Protein AF-J9D8M7-F1 (afdb_monomer)

Structure (mmCIF, N/CA/C/O backbone):
data_AF-J9D8M7-F1
#
_entry.id   AF-J9D8M7-F1
#
loop_
_atom_site.group_PDB
_atom_site.id
_atom_site.type_symbol
_atom_site.label_atom_id
_atom_site.label_alt_id
_atom_site.label_comp_id
_atom_site.label_asym_id
_atom_site.label_entity_id
_atom_site.label_seq_id
_atom_site.pdbx_PDB_ins_code
_atom_site.Cartn_x
_atom_site.Cartn_y
_atom_site.Cartn_z
_atom_site.occupancy
_atom_site.B_iso_or_equiv
_atom_site.auth_seq_id
_atom_site.auth_comp_id
_atom_site.auth_asym_id
_atom_site.auth_atom_id
_atom_site.pdbx_PDB_model_num
ATOM 1 N N . MET A 1 1 ? -19.157 18.400 -73.766 1.00 39.00 1 MET A N 1
ATOM 2 C CA . MET A 1 1 ? -18.709 19.375 -72.741 1.00 39.00 1 MET A CA 1
ATOM 3 C C . MET A 1 1 ? -19.499 19.227 -71.424 1.00 39.00 1 MET A C 1
ATOM 5 O O . MET A 1 1 ? -20.084 20.184 -70.943 1.00 39.00 1 MET A O 1
ATOM 9 N N . LYS A 1 2 ? -19.544 18.026 -70.825 1.00 42.16 2 LYS A N 1
ATOM 10 C CA . LYS A 1 2 ? -20.176 17.757 -69.514 1.00 42.16 2 LYS A CA 1
ATOM 11 C C . LYS A 1 2 ? -19.497 16.535 -68.883 1.00 42.16 2 LYS A C 1
ATOM 13 O O . LYS A 1 2 ? -20.000 15.433 -69.016 1.00 42.16 2 LYS A O 1
ATOM 18 N N . LEU A 1 3 ? -18.316 16.705 -68.285 1.00 33.38 3 LEU A N 1
ATOM 19 C CA . LEU A 1 3 ? -17.696 15.650 -67.453 1.00 33.38 3 LEU A CA 1
ATOM 20 C C . LEU A 1 3 ? -16.624 16.154 -66.470 1.00 33.38 3 LEU A C 1
ATOM 22 O O . LEU A 1 3 ? -16.194 15.403 -65.601 1.00 33.38 3 LEU A O 1
ATOM 26 N N . THR A 1 4 ? -16.239 17.431 -66.516 1.00 38.50 4 THR A N 1
ATOM 27 C CA . THR A 1 4 ? -15.213 18.002 -65.622 1.00 38.50 4 THR A CA 1
ATOM 28 C C . THR A 1 4 ? -15.762 18.688 -64.364 1.00 38.50 4 THR A C 1
ATOM 30 O O . THR A 1 4 ? -15.009 18.923 -63.424 1.00 38.50 4 THR A O 1
ATOM 33 N N . THR A 1 5 ? -17.069 18.951 -64.263 1.00 41.66 5 THR A N 1
ATOM 34 C CA . THR A 1 5 ? -17.663 19.677 -63.120 1.00 41.66 5 THR A CA 1
ATOM 35 C C . THR A 1 5 ? -18.236 18.788 -62.007 1.00 41.66 5 THR A C 1
ATOM 37 O O . THR A 1 5 ? -18.297 19.237 -60.864 1.00 41.66 5 THR A O 1
ATOM 40 N N . LEU A 1 6 ? -18.570 17.513 -62.265 1.00 36.75 6 LEU A N 1
ATOM 41 C CA . LEU A 1 6 ? -19.128 16.621 -61.227 1.00 36.75 6 LEU A CA 1
ATOM 42 C C . LEU A 1 6 ? -18.079 16.028 -60.262 1.00 36.75 6 LEU A C 1
ATOM 44 O O . LEU A 1 6 ? -18.414 15.723 -59.119 1.00 36.75 6 LEU A O 1
ATOM 48 N N . LYS A 1 7 ? -16.803 15.911 -60.663 1.00 39.41 7 LYS A N 1
ATOM 49 C CA . LYS A 1 7 ? -15.732 15.409 -59.773 1.00 39.41 7 LYS A CA 1
ATOM 50 C C . LYS A 1 7 ? -15.334 16.419 -58.689 1.00 39.41 7 LYS A C 1
ATOM 52 O O . LYS A 1 7 ? -15.055 16.023 -57.561 1.00 39.41 7 LYS A O 1
ATOM 57 N N . ASN A 1 8 ? -15.381 17.718 -58.989 1.00 41.50 8 ASN A N 1
ATOM 58 C CA . ASN A 1 8 ? -14.957 18.764 -58.052 1.00 41.50 8 ASN A CA 1
ATOM 59 C C . ASN A 1 8 ? -15.953 19.004 -56.907 1.00 41.50 8 ASN A C 1
ATOM 61 O O . ASN A 1 8 ? -15.543 19.326 -55.790 1.00 41.50 8 ASN A O 1
ATOM 65 N N . HIS A 1 9 ? -17.256 18.824 -57.148 1.00 43.69 9 HIS A N 1
ATOM 66 C CA . HIS A 1 9 ? -18.267 19.078 -56.120 1.00 43.69 9 HIS A CA 1
ATOM 67 C C . HIS A 1 9 ? -18.328 17.964 -55.059 1.00 43.69 9 HIS A C 1
ATOM 69 O O . HIS A 1 9 ? -18.524 18.265 -53.878 1.00 43.69 9 HIS A O 1
ATOM 75 N N . ASN A 1 10 ? -18.088 16.707 -55.457 1.00 44.62 10 ASN A N 1
ATOM 76 C CA . ASN A 1 10 ? -17.973 15.571 -54.537 1.00 44.62 10 ASN A CA 1
ATOM 77 C C . ASN A 1 10 ? -16.640 15.582 -53.771 1.00 44.62 10 ASN A C 1
ATOM 79 O O . ASN A 1 10 ? -16.660 15.402 -52.559 1.00 44.62 10 ASN A O 1
ATOM 83 N N . MET A 1 11 ? -15.511 15.920 -54.409 1.00 38.34 11 MET A N 1
ATOM 84 C CA . MET A 1 11 ? -14.217 16.100 -53.722 1.00 38.34 11 MET A CA 1
ATOM 85 C C . MET A 1 11 ? -14.249 17.217 -52.669 1.00 38.34 11 MET A C 1
ATOM 87 O O . MET A 1 11 ? -13.810 17.009 -51.542 1.00 38.34 11 MET A O 1
ATOM 91 N N . ARG A 1 12 ? -14.828 18.388 -52.982 1.00 44.03 12 ARG A N 1
ATOM 92 C CA . ARG A 1 12 ? -14.970 19.489 -52.007 1.00 44.03 12 ARG A CA 1
ATOM 93 C C . ARG A 1 12 ? -15.928 19.154 -50.863 1.00 44.03 12 ARG A C 1
ATOM 95 O O . ARG A 1 12 ? -15.715 19.637 -49.754 1.00 44.03 12 ARG A O 1
ATOM 102 N N . ARG A 1 13 ? -16.970 18.348 -51.108 1.00 42.88 13 ARG A N 1
ATOM 103 C CA . ARG A 1 13 ? -17.840 17.827 -50.041 1.00 42.88 13 ARG A CA 1
ATOM 104 C C . ARG A 1 13 ? -17.077 16.853 -49.150 1.00 42.88 13 ARG A C 1
ATOM 106 O O . ARG A 1 13 ? -17.078 17.089 -47.953 1.00 42.88 13 ARG A O 1
ATOM 113 N N . ILE A 1 14 ? -16.364 15.879 -49.726 1.00 47.12 14 ILE A N 1
ATOM 114 C CA . ILE A 1 14 ? -15.561 14.876 -49.004 1.00 47.12 14 ILE A CA 1
ATOM 115 C C . ILE A 1 14 ? -14.468 15.542 -48.154 1.00 47.12 14 ILE A C 1
ATOM 117 O O . ILE A 1 14 ? -14.388 15.250 -46.964 1.00 47.12 14 ILE A O 1
ATOM 121 N N . LEU A 1 15 ? -13.718 16.503 -48.710 1.00 43.22 15 LEU A N 1
ATOM 122 C CA . LEU A 1 15 ? -12.717 17.303 -47.986 1.00 43.22 15 LEU A CA 1
ATOM 123 C C . LEU A 1 15 ? -13.343 18.164 -46.880 1.00 43.22 15 LEU A C 1
ATOM 125 O O . LEU A 1 15 ? -12.785 18.253 -45.796 1.00 43.22 15 LEU A O 1
ATOM 129 N N . LYS A 1 16 ? -14.524 18.766 -47.093 1.00 49.34 16 LYS A N 1
ATOM 130 C CA . LYS A 1 16 ? -15.229 19.507 -46.029 1.00 49.34 16 LYS A CA 1
ATOM 131 C C . LYS A 1 16 ? -15.759 18.590 -44.926 1.00 49.34 16 LYS A C 1
ATOM 133 O O . LYS A 1 16 ? -15.725 18.995 -43.770 1.00 49.34 16 LYS A O 1
ATOM 138 N N . THR A 1 17 ? -16.239 17.386 -45.243 1.00 50.28 17 THR A N 1
ATOM 139 C CA . THR A 1 17 ? -16.628 16.392 -44.227 1.00 50.28 17 THR A CA 1
ATOM 140 C C . THR A 1 17 ? -15.423 15.823 -43.495 1.00 50.28 17 THR A C 1
ATOM 142 O O . THR A 1 17 ? -15.513 15.685 -42.284 1.00 50.28 17 THR A O 1
ATOM 145 N N . SER A 1 18 ? -14.291 15.566 -44.162 1.00 50.16 18 SER A N 1
ATOM 146 C CA . SER A 1 18 ? -13.078 15.078 -43.490 1.00 50.16 18 SER A CA 1
ATOM 147 C C . SER A 1 18 ? -12.451 16.163 -42.618 1.00 50.16 18 SER A C 1
ATOM 149 O O . SER A 1 18 ? -12.060 15.878 -41.497 1.00 50.16 18 SER A O 1
ATOM 151 N N . HIS A 1 19 ? -12.440 17.421 -43.069 1.00 53.16 19 HIS A N 1
ATOM 152 C CA . HIS A 1 19 ? -11.942 18.550 -42.286 1.00 53.16 19 HIS A CA 1
ATOM 153 C C . HIS A 1 19 ? -12.877 18.894 -41.119 1.00 53.16 19 HIS A C 1
ATOM 155 O O . HIS A 1 19 ? -12.400 19.260 -40.051 1.00 53.16 19 HIS A O 1
ATOM 161 N N . LYS A 1 20 ? -14.201 18.733 -41.280 1.00 55.28 20 LYS A N 1
ATOM 162 C CA . LYS A 1 20 ? -15.157 18.824 -40.165 1.00 55.28 20 LYS A CA 1
ATOM 163 C C . LYS A 1 20 ? -15.009 17.661 -39.190 1.00 55.28 20 LYS A C 1
ATOM 165 O O . LYS A 1 20 ? -15.021 17.928 -38.002 1.00 55.28 20 LYS A O 1
ATOM 170 N N . LEU A 1 21 ? -14.829 16.419 -39.652 1.00 53.56 21 LEU A N 1
ATOM 171 C CA . LEU A 1 21 ? -14.540 15.276 -38.775 1.00 53.56 21 LEU A CA 1
ATOM 172 C C . LEU A 1 21 ? -13.211 15.457 -38.040 1.00 53.56 21 LEU A C 1
ATOM 174 O O . LEU A 1 21 ? -13.137 15.136 -36.866 1.00 53.56 21 LEU A O 1
ATOM 178 N N . PHE A 1 22 ? -12.188 15.991 -38.706 1.00 51.06 22 PHE A N 1
ATOM 179 C CA . PHE A 1 22 ? -10.883 16.254 -38.107 1.00 51.06 22 PHE A CA 1
ATOM 180 C C . PHE A 1 22 ? -10.957 17.383 -37.079 1.00 51.06 22 PHE A C 1
ATOM 182 O O . PHE A 1 22 ? -10.407 17.246 -35.999 1.00 51.06 22 PHE A O 1
ATOM 189 N N . ILE A 1 23 ? -11.695 18.462 -37.365 1.00 56.69 23 ILE A N 1
ATOM 190 C CA . ILE A 1 23 ? -11.962 19.530 -36.393 1.00 56.69 23 ILE A CA 1
ATOM 191 C C . ILE A 1 23 ? -12.819 19.006 -35.237 1.00 56.69 23 ILE A C 1
ATOM 193 O O . ILE A 1 23 ? -12.502 19.298 -34.098 1.00 56.69 23 ILE A O 1
ATOM 197 N N . LEU A 1 24 ? -13.861 18.206 -35.487 1.00 48.25 24 LEU A N 1
ATOM 198 C CA . LEU A 1 24 ? -14.668 17.593 -34.427 1.00 48.25 24 LEU A CA 1
ATOM 199 C C . LEU A 1 24 ? -13.846 16.624 -33.579 1.00 48.25 24 LEU A C 1
ATOM 201 O O . LEU A 1 24 ? -13.982 16.666 -32.370 1.00 48.25 24 LEU A O 1
ATOM 205 N N . TYR A 1 25 ? -12.979 15.805 -34.180 1.00 47.47 25 TYR A N 1
ATOM 206 C CA . TYR A 1 25 ? -12.050 14.921 -33.472 1.00 47.47 25 TYR A CA 1
ATOM 207 C C . TYR A 1 25 ? -11.025 15.722 -32.668 1.00 47.47 25 TYR A C 1
ATOM 209 O O . TYR A 1 25 ? -10.770 15.398 -31.517 1.00 47.47 25 TYR A O 1
ATOM 217 N N . PHE A 1 26 ? -10.477 16.795 -33.241 1.00 42.38 26 PHE A N 1
ATOM 218 C CA . PHE A 1 26 ? -9.524 17.672 -32.570 1.00 42.38 26 PHE A CA 1
ATOM 219 C C . PHE A 1 26 ? -10.177 18.429 -31.406 1.00 42.38 26 PHE A C 1
ATOM 221 O O . PHE A 1 26 ? -9.623 18.450 -30.314 1.00 42.38 26 PHE A O 1
ATOM 228 N N . LEU A 1 27 ? -11.384 18.968 -31.592 1.00 39.75 27 LEU A N 1
ATOM 229 C CA . LEU A 1 27 ? -12.174 19.609 -30.539 1.00 39.75 27 LEU A CA 1
ATOM 230 C C . LEU A 1 27 ? -12.586 18.602 -29.455 1.00 39.75 27 LEU A C 1
ATOM 232 O O . LEU A 1 27 ? -12.344 18.872 -28.288 1.00 39.75 27 LEU A O 1
ATOM 236 N N . PHE A 1 28 ? -13.065 17.404 -29.819 1.00 41.06 28 PHE A N 1
ATOM 237 C CA . PHE A 1 28 ? -13.326 16.324 -28.855 1.00 41.06 28 PHE A CA 1
ATOM 238 C C . PHE A 1 28 ? -12.061 15.911 -28.098 1.00 41.06 28 PHE A C 1
ATOM 240 O O . PHE A 1 28 ? -12.119 15.670 -26.897 1.00 41.06 28 PHE A O 1
ATOM 247 N N . SER A 1 29 ? -10.915 15.828 -28.779 1.00 42.44 29 SER A N 1
ATOM 248 C CA . SER A 1 29 ? -9.641 15.484 -28.146 1.00 42.44 29 SER A CA 1
ATOM 249 C C . SER A 1 29 ? -9.171 16.587 -27.200 1.00 42.44 29 SER A C 1
ATOM 251 O O . SER A 1 29 ? -8.674 16.282 -26.124 1.00 42.44 29 SER A O 1
ATOM 253 N N . MET A 1 30 ? -9.395 17.859 -27.544 1.00 35.97 30 MET A N 1
ATOM 254 C CA . MET A 1 30 ? -9.074 18.994 -26.684 1.00 35.97 30 MET A CA 1
ATOM 255 C C . MET A 1 30 ? -10.001 19.056 -25.473 1.00 35.97 30 MET A C 1
ATOM 257 O O . MET A 1 30 ? -9.494 19.189 -24.365 1.00 35.97 30 MET A O 1
ATOM 261 N N . ASP A 1 31 ? -11.312 18.882 -25.638 1.00 35.19 31 ASP A N 1
ATOM 262 C CA . ASP A 1 31 ? -12.266 18.829 -24.523 1.00 35.19 31 ASP A CA 1
ATOM 263 C C . ASP A 1 31 ? -11.965 17.651 -23.580 1.00 35.19 31 ASP A C 1
ATOM 265 O O . ASP A 1 31 ? -12.016 17.794 -22.358 1.00 35.19 31 ASP A O 1
ATOM 269 N N . PHE A 1 32 ? -11.561 16.504 -24.135 1.00 38.28 32 PHE A N 1
ATOM 270 C CA . PHE A 1 32 ? -11.138 15.334 -23.366 1.00 38.28 32 PHE A CA 1
ATOM 271 C C . PHE A 1 32 ? -9.828 15.580 -22.600 1.00 38.28 32 PHE A C 1
ATOM 273 O O . PHE A 1 32 ? -9.746 15.265 -21.415 1.00 38.28 32 PHE A O 1
ATOM 280 N N . ILE A 1 33 ? -8.822 16.195 -23.234 1.00 47.62 33 ILE A N 1
ATOM 281 C CA . ILE A 1 33 ? -7.554 16.570 -22.585 1.00 47.62 33 ILE A CA 1
ATOM 282 C C . ILE A 1 33 ? -7.793 17.604 -21.475 1.00 47.62 33 ILE A C 1
ATOM 284 O O . ILE A 1 33 ? -7.221 17.482 -20.394 1.00 47.62 33 ILE A O 1
ATOM 288 N N . HIS A 1 34 ? -8.660 18.595 -21.703 1.00 39.34 34 HIS A N 1
ATOM 289 C CA . HIS A 1 34 ? -8.998 19.600 -20.693 1.00 39.34 34 HIS A CA 1
ATOM 290 C C . HIS A 1 34 ? -9.738 18.977 -19.503 1.00 39.34 34 HIS A C 1
ATOM 292 O O . HIS A 1 34 ? -9.430 19.316 -18.360 1.00 39.34 34 HIS A O 1
ATOM 298 N N . ALA A 1 35 ? -10.659 18.038 -19.741 1.00 37.75 35 ALA A N 1
ATOM 299 C CA . ALA A 1 35 ? -11.345 17.309 -18.678 1.00 37.75 35 ALA A CA 1
ATOM 300 C C . ALA A 1 35 ? -10.384 16.422 -17.860 1.00 37.75 35 ALA A C 1
ATOM 302 O O . ALA A 1 35 ? -10.393 16.499 -16.629 1.00 37.75 35 ALA A O 1
ATOM 303 N N . ASP A 1 36 ? -9.504 15.653 -18.516 1.00 52.75 36 ASP A N 1
ATOM 304 C CA . ASP A 1 36 ? -8.487 14.824 -17.842 1.00 52.75 36 ASP A CA 1
ATOM 305 C C . ASP A 1 36 ? -7.496 15.691 -17.030 1.00 52.75 36 ASP A C 1
ATOM 307 O O . ASP A 1 36 ? -7.127 15.340 -15.901 1.00 52.75 36 ASP A O 1
ATOM 311 N N . MET A 1 37 ? -7.107 16.863 -17.550 1.00 54.84 37 MET A N 1
ATOM 312 C CA . MET A 1 37 ? -6.221 17.809 -16.858 1.00 54.84 37 MET A CA 1
ATOM 313 C C . MET A 1 37 ? -6.904 18.473 -15.651 1.00 54.84 37 MET A C 1
ATOM 315 O O . MET A 1 37 ? -6.301 18.577 -14.581 1.00 54.84 37 MET A O 1
ATOM 319 N N . MET A 1 38 ? -8.175 18.873 -15.773 1.00 48.75 38 MET A N 1
ATOM 320 C CA . MET A 1 38 ? -8.940 19.424 -14.648 1.00 48.75 38 MET A CA 1
ATOM 321 C C . MET A 1 38 ? -9.155 18.392 -13.536 1.00 48.75 38 MET A C 1
ATOM 323 O O . MET A 1 38 ? -9.003 18.727 -12.361 1.00 48.75 38 MET A O 1
ATOM 327 N N . CYS A 1 39 ? -9.441 17.133 -13.879 1.00 67.88 39 CYS A N 1
ATOM 328 C CA . CYS A 1 39 ? -9.540 16.057 -12.893 1.00 67.88 39 CYS A CA 1
ATOM 329 C C . CYS A 1 39 ? -8.205 15.809 -12.176 1.00 67.88 39 CYS A C 1
ATOM 331 O O . CYS A 1 39 ? -8.194 15.630 -10.959 1.00 67.88 39 CYS A O 1
ATOM 333 N N . THR A 1 40 ? -7.085 15.859 -12.897 1.00 76.12 40 THR A N 1
ATOM 334 C CA . THR A 1 40 ? -5.745 15.673 -12.319 1.00 76.12 40 THR A CA 1
ATOM 335 C C . THR A 1 40 ? -5.411 16.753 -11.285 1.00 76.12 40 THR A C 1
ATOM 337 O O . THR A 1 40 ? -5.099 16.424 -10.142 1.00 76.12 40 THR A O 1
ATOM 340 N N . ASN A 1 41 ? -5.596 18.033 -11.621 1.00 78.31 41 ASN A N 1
ATOM 341 C CA . ASN A 1 41 ? -5.307 19.150 -10.709 1.00 78.31 41 ASN A CA 1
ATOM 342 C C . ASN A 1 41 ? -6.107 19.078 -9.398 1.00 78.31 41 ASN A C 1
ATOM 344 O O . ASN A 1 41 ? -5.608 19.416 -8.323 1.00 78.31 41 ASN A O 1
ATOM 348 N N . VAL A 1 42 ? -7.362 18.628 -9.477 1.00 83.75 42 VAL A N 1
ATOM 349 C CA . VAL A 1 42 ? -8.233 18.462 -8.308 1.00 83.75 42 VAL A CA 1
ATOM 350 C C . VAL A 1 42 ? -7.710 17.357 -7.383 1.00 83.75 42 VAL A C 1
ATOM 352 O O . VAL A 1 42 ? -7.645 17.553 -6.168 1.00 83.75 42 VAL A O 1
ATOM 355 N N . ILE A 1 43 ? -7.283 16.224 -7.944 1.00 87.00 43 ILE A N 1
ATOM 356 C CA . ILE A 1 43 ? -6.727 15.097 -7.179 1.00 87.00 43 ILE A CA 1
ATOM 357 C C . ILE A 1 43 ? -5.390 15.481 -6.541 1.00 87.00 43 ILE A C 1
ATOM 359 O O . ILE A 1 43 ? -5.145 15.164 -5.380 1.00 87.00 43 ILE A O 1
ATOM 363 N N . GLU A 1 44 ? -4.545 16.223 -7.252 1.00 89.56 44 GLU A N 1
ATOM 364 C CA . GLU A 1 44 ? -3.286 16.730 -6.705 1.00 89.56 44 GLU A CA 1
ATOM 365 C C . GLU A 1 44 ? -3.508 17.751 -5.581 1.00 89.56 44 GLU A C 1
ATOM 367 O O . GLU A 1 44 ? -2.782 17.747 -4.587 1.00 89.56 44 GLU A O 1
ATOM 372 N N . SER A 1 45 ? -4.535 18.601 -5.686 1.00 90.81 45 SER A N 1
ATOM 373 C CA . SER A 1 45 ? -4.925 19.516 -4.606 1.00 90.81 45 SER A CA 1
ATOM 374 C C . SER A 1 45 ? -5.398 18.766 -3.358 1.00 90.81 45 SER A C 1
ATOM 376 O O . SER A 1 45 ? -5.027 19.144 -2.246 1.00 90.81 45 SER A O 1
ATOM 378 N N . LEU A 1 46 ? -6.163 17.681 -3.526 1.00 90.69 46 LEU A N 1
ATOM 379 C CA . LEU A 1 46 ? -6.493 16.768 -2.430 1.00 90.69 46 LEU A CA 1
ATOM 380 C C . LEU A 1 46 ? -5.220 16.157 -1.832 1.00 90.69 46 LEU A C 1
ATOM 382 O O . LEU A 1 46 ? -5.043 16.186 -0.616 1.00 90.69 46 LEU A O 1
ATOM 386 N N . ASN A 1 47 ? -4.319 15.649 -2.674 1.00 95.56 47 ASN A N 1
ATOM 387 C CA . ASN A 1 47 ? -3.079 15.018 -2.232 1.00 95.56 47 ASN A CA 1
ATOM 388 C C . ASN A 1 47 ? -2.218 15.965 -1.386 1.00 95.56 47 ASN A C 1
ATOM 390 O O . ASN A 1 47 ? -1.712 15.568 -0.344 1.00 95.56 47 ASN A O 1
ATOM 394 N N . LYS A 1 48 ? -2.127 17.246 -1.770 1.00 95.75 48 LYS A N 1
ATOM 395 C CA . LYS A 1 48 ? -1.423 18.287 -0.997 1.00 95.75 48 LYS A CA 1
ATOM 396 C C . LYS A 1 48 ? -1.988 18.490 0.414 1.00 95.75 48 LYS A C 1
ATOM 398 O O . LYS A 1 48 ? -1.254 18.926 1.293 1.00 95.75 48 LYS A O 1
ATOM 403 N N . LYS A 1 49 ? -3.272 18.190 0.642 1.00 96.38 49 LYS A N 1
ATOM 404 C CA . LYS A 1 49 ? -3.897 18.246 1.975 1.00 96.38 49 LYS A CA 1
ATOM 405 C C . LYS A 1 49 ? -3.684 16.957 2.767 1.00 96.38 49 LYS A C 1
ATOM 407 O O . LYS A 1 49 ? -3.511 17.021 3.978 1.00 96.38 49 LYS A O 1
ATOM 412 N N . LEU A 1 50 ? -3.733 15.806 2.093 1.00 97.19 50 LEU A N 1
ATOM 413 C CA . LEU A 1 50 ? -3.610 14.492 2.727 1.00 97.19 50 LEU A CA 1
ATOM 414 C C . LEU A 1 50 ? -2.165 14.155 3.102 1.00 97.19 50 LEU A C 1
ATOM 416 O O . LEU A 1 50 ? -1.937 13.685 4.214 1.00 97.19 50 LEU A O 1
ATOM 420 N N . LEU A 1 51 ? -1.206 14.403 2.202 1.00 98.12 51 LEU A N 1
ATOM 421 C CA . LEU A 1 51 ? 0.176 13.943 2.343 1.00 98.12 51 LEU A CA 1
ATOM 422 C C . LEU A 1 51 ? 0.825 14.351 3.673 1.00 98.12 51 LEU A C 1
ATOM 424 O O . LEU A 1 51 ? 1.297 13.448 4.353 1.00 98.12 51 LEU A O 1
ATOM 428 N N . PRO A 1 52 ? 0.787 15.625 4.113 1.00 98.38 52 PRO A N 1
ATOM 429 C CA . PRO A 1 52 ? 1.461 16.006 5.354 1.00 98.38 52 PRO A CA 1
ATOM 430 C C . PRO A 1 52 ? 0.886 15.286 6.580 1.00 98.38 52 PRO A C 1
ATOM 432 O O . PRO A 1 52 ? 1.612 14.938 7.498 1.00 98.38 52 PRO A O 1
ATOM 435 N N . ILE A 1 53 ? -0.427 15.022 6.583 1.00 98.50 53 ILE A N 1
ATOM 436 C CA . ILE A 1 53 ? -1.094 14.314 7.684 1.00 98.50 53 ILE A CA 1
ATOM 437 C C . ILE A 1 53 ? -0.718 12.831 7.663 1.00 98.50 53 ILE A C 1
ATOM 439 O O . ILE A 1 53 ? -0.507 12.234 8.712 1.00 98.50 53 ILE A O 1
ATOM 443 N N . LEU A 1 54 ? -0.647 12.227 6.474 1.00 98.19 54 LEU A N 1
ATOM 444 C CA . LEU A 1 54 ? -0.208 10.841 6.320 1.00 98.19 54 LEU A CA 1
ATOM 445 C C . LEU A 1 54 ? 1.251 10.683 6.769 1.00 98.19 54 LEU A C 1
ATOM 447 O O . LEU A 1 54 ? 1.538 9.773 7.540 1.00 98.19 54 LEU A O 1
ATOM 451 N N . GLU A 1 55 ? 2.139 11.593 6.369 1.00 96.62 55 GLU A N 1
ATOM 452 C CA . GLU A 1 55 ? 3.536 11.622 6.812 1.00 96.62 55 GLU A CA 1
ATOM 453 C C . GLU A 1 55 ? 3.630 11.752 8.340 1.00 96.62 55 GLU A C 1
ATOM 455 O O . GLU A 1 55 ? 4.292 10.921 8.963 1.00 96.62 55 GLU A O 1
ATOM 460 N N . ASP A 1 56 ? 2.889 12.692 8.943 1.00 96.62 56 ASP A N 1
ATOM 461 C CA . ASP A 1 56 ? 2.803 12.875 10.400 1.00 96.62 56 ASP A CA 1
ATOM 462 C C . ASP A 1 56 ? 2.374 11.587 11.129 1.00 96.62 56 ASP A C 1
ATOM 464 O O . ASP A 1 56 ? 2.947 11.250 12.166 1.00 96.62 56 ASP A O 1
ATOM 468 N N . ILE A 1 57 ? 1.388 10.849 10.594 1.00 95.62 57 ILE A N 1
ATOM 469 C CA . ILE A 1 57 ? 0.939 9.568 11.166 1.00 95.62 57 ILE A CA 1
ATOM 470 C C . ILE A 1 57 ? 2.039 8.515 11.036 1.00 95.62 57 ILE A C 1
ATOM 472 O O . ILE A 1 57 ? 2.405 7.893 12.023 1.00 95.62 57 ILE A O 1
ATOM 476 N N . THR A 1 58 ? 2.584 8.311 9.834 1.00 93.25 58 THR A N 1
ATOM 477 C CA . THR A 1 58 ? 3.548 7.223 9.575 1.00 93.25 58 THR A CA 1
ATOM 478 C C . THR A 1 58 ? 4.888 7.384 10.297 1.00 93.25 58 THR A C 1
ATOM 480 O O . THR A 1 58 ? 5.642 6.420 10.411 1.00 93.25 58 THR A O 1
ATOM 483 N N . GLN A 1 59 ? 5.182 8.587 10.793 1.00 90.06 59 GLN A N 1
ATOM 484 C CA . GLN A 1 59 ? 6.361 8.882 11.604 1.00 90.06 59 GLN A CA 1
ATOM 485 C C . GLN A 1 59 ? 6.126 8.701 13.110 1.00 90.06 59 GLN A C 1
ATOM 487 O O . GLN A 1 59 ? 7.083 8.791 13.882 1.00 90.06 59 GLN A O 1
ATOM 492 N N . THR A 1 60 ? 4.891 8.463 13.567 1.00 90.12 60 THR A N 1
ATOM 493 C CA . THR A 1 60 ? 4.654 8.186 14.988 1.00 90.12 60 THR A CA 1
ATOM 494 C C . THR A 1 60 ? 5.139 6.790 15.363 1.00 90.12 60 THR A C 1
ATOM 496 O O . THR A 1 60 ? 5.228 5.894 14.524 1.00 90.12 60 THR A O 1
ATOM 499 N N . LYS A 1 61 ? 5.429 6.580 16.650 1.00 85.06 61 LYS A N 1
ATOM 500 C CA . LYS A 1 61 ? 5.840 5.268 17.175 1.00 85.06 61 LYS A CA 1
ATOM 501 C C . LYS A 1 61 ? 4.809 4.161 16.911 1.00 85.06 61 LYS A C 1
ATOM 503 O O . LYS A 1 61 ? 5.181 3.005 16.750 1.00 85.06 61 LYS A O 1
ATOM 508 N N . ASP A 1 62 ? 3.532 4.531 16.819 1.00 85.69 62 ASP A N 1
ATOM 509 C CA . ASP A 1 62 ? 2.430 3.591 16.631 1.00 85.69 62 ASP A CA 1
ATOM 510 C C . ASP A 1 62 ? 2.357 3.064 15.186 1.00 85.69 62 ASP A C 1
ATOM 512 O O . ASP A 1 62 ? 1.809 1.990 14.960 1.00 85.69 62 ASP A O 1
ATOM 516 N N . PHE A 1 63 ? 2.909 3.799 14.210 1.00 89.12 63 PHE A N 1
ATOM 517 C CA . PHE A 1 63 ? 2.924 3.435 12.782 1.00 89.12 63 PHE A CA 1
ATOM 518 C C . PHE A 1 63 ? 4.332 3.208 12.215 1.00 89.12 63 PHE A C 1
ATOM 520 O O . PHE A 1 63 ? 4.471 2.736 11.083 1.00 89.12 63 PHE A O 1
ATOM 527 N N . SER A 1 64 ? 5.381 3.499 12.988 1.00 84.44 64 SER A N 1
ATOM 528 C CA . SER A 1 64 ? 6.774 3.262 12.596 1.00 84.44 64 SER A CA 1
ATOM 529 C C . SER A 1 64 ? 7.151 1.780 12.609 1.00 84.44 64 SER A C 1
ATOM 531 O O . SER A 1 64 ? 8.171 1.403 12.031 1.00 84.44 64 SER A O 1
ATOM 533 N N . ALA A 1 65 ? 6.324 0.924 13.213 1.00 85.00 65 ALA A N 1
ATOM 534 C CA . ALA A 1 65 ? 6.471 -0.521 13.193 1.00 85.00 65 ALA A CA 1
ATOM 535 C C . ALA A 1 65 ? 5.168 -1.221 12.813 1.00 85.00 65 ALA A C 1
ATOM 537 O O . ALA A 1 65 ? 4.069 -0.715 13.040 1.00 85.00 65 ALA A O 1
ATOM 538 N N . ILE A 1 66 ? 5.294 -2.419 12.246 1.00 86.81 66 ILE A N 1
ATOM 539 C CA . ILE A 1 66 ? 4.134 -3.205 11.847 1.00 86.81 66 ILE A CA 1
ATOM 540 C C . ILE A 1 66 ? 4.309 -4.684 12.149 1.00 86.81 66 ILE A C 1
ATOM 542 O O . ILE A 1 66 ? 5.341 -5.284 11.846 1.00 86.81 66 ILE A O 1
ATOM 546 N N . LYS A 1 67 ? 3.268 -5.281 12.726 1.00 86.81 67 LYS A N 1
ATOM 547 C CA . LYS A 1 67 ? 3.179 -6.724 12.915 1.00 86.81 67 LYS A CA 1
ATOM 548 C C . LYS A 1 67 ? 2.728 -7.377 11.613 1.00 86.81 67 LYS A C 1
ATOM 550 O O . LYS A 1 67 ? 1.691 -7.001 11.068 1.00 86.81 67 LYS A O 1
ATOM 555 N N . ILE A 1 68 ? 3.502 -8.324 11.088 1.00 88.88 68 ILE A N 1
ATOM 556 C CA . ILE A 1 68 ? 3.207 -8.982 9.812 1.00 88.88 68 ILE A CA 1
ATOM 557 C C . ILE A 1 68 ? 3.951 -10.316 9.663 1.00 88.88 68 ILE A C 1
ATOM 559 O O . ILE A 1 68 ? 5.111 -10.456 10.047 1.00 88.88 68 ILE A O 1
ATOM 563 N N . ASN A 1 69 ? 3.301 -11.312 9.062 1.00 89.62 69 ASN A N 1
ATOM 564 C CA . ASN A 1 69 ? 3.945 -12.582 8.727 1.00 89.62 69 ASN A CA 1
ATOM 565 C C . ASN A 1 69 ? 4.762 -12.465 7.429 1.00 89.62 69 ASN A C 1
ATOM 567 O O . ASN A 1 69 ? 4.197 -12.331 6.339 1.00 89.62 69 ASN A O 1
ATOM 571 N N . ILE A 1 70 ? 6.088 -12.565 7.547 1.00 88.75 70 ILE A N 1
ATOM 572 C CA . ILE A 1 70 ? 7.032 -12.613 6.413 1.00 88.75 70 ILE A CA 1
ATOM 573 C C . ILE A 1 70 ? 7.585 -14.036 6.186 1.00 88.75 70 ILE A C 1
ATOM 575 O O . ILE A 1 70 ? 8.126 -14.337 5.119 1.00 88.75 70 ILE A O 1
ATOM 579 N N . SER A 1 71 ? 7.391 -14.934 7.153 1.00 87.12 71 SER A N 1
ATOM 580 C CA . SER A 1 71 ? 7.991 -16.274 7.213 1.00 87.12 71 SER A CA 1
ATOM 581 C C . SER A 1 71 ? 7.231 -17.345 6.425 1.00 87.12 71 SER A C 1
ATOM 583 O O . SER A 1 71 ? 7.744 -18.452 6.244 1.00 87.12 71 SER A O 1
ATOM 585 N N . ASN A 1 72 ? 6.016 -17.048 5.956 1.00 88.38 72 ASN A N 1
ATOM 586 C CA . ASN A 1 72 ? 5.253 -17.967 5.117 1.00 88.38 72 ASN A CA 1
ATOM 587 C C . ASN A 1 72 ? 6.058 -18.410 3.889 1.00 88.38 72 ASN A C 1
ATOM 589 O O . ASN A 1 72 ? 6.666 -17.595 3.186 1.00 88.38 72 ASN A O 1
ATOM 593 N N . LYS A 1 73 ? 6.020 -19.718 3.624 1.00 88.62 73 LYS A N 1
ATOM 594 C CA . LYS A 1 73 ? 6.693 -20.335 2.482 1.00 88.62 73 LYS A CA 1
ATOM 595 C C . LYS A 1 73 ? 5.852 -20.176 1.224 1.00 88.62 73 LYS A C 1
ATOM 597 O O . LYS A 1 73 ? 4.643 -20.394 1.249 1.00 88.62 73 LYS A O 1
ATOM 602 N N . CYS A 1 74 ? 6.525 -19.898 0.116 1.00 90.38 74 CYS A N 1
ATOM 603 C CA . CYS A 1 74 ? 5.921 -19.925 -1.204 1.00 90.38 74 CYS A CA 1
ATOM 604 C C . CYS A 1 74 ? 5.301 -21.297 -1.512 1.00 90.38 74 CYS A C 1
ATOM 606 O O . CYS A 1 74 ? 5.961 -22.334 -1.385 1.00 90.38 74 CYS A O 1
ATOM 608 N N . GLN A 1 75 ? 4.041 -21.297 -1.950 1.00 89.00 75 GLN A N 1
ATOM 609 C CA . GLN A 1 75 ? 3.335 -22.514 -2.364 1.00 89.00 75 GLN A CA 1
ATOM 610 C C . GLN A 1 75 ? 3.660 -22.913 -3.811 1.00 89.00 75 GLN A C 1
ATOM 612 O O . GLN A 1 75 ? 3.613 -24.094 -4.146 1.00 89.00 75 GLN A O 1
ATOM 617 N N . ASN A 1 76 ? 4.035 -21.948 -4.655 1.00 86.31 76 ASN A N 1
ATOM 618 C CA . ASN A 1 76 ? 4.362 -22.161 -6.061 1.00 86.31 76 ASN A CA 1
ATOM 619 C C . ASN A 1 76 ? 5.862 -21.940 -6.316 1.00 86.31 76 ASN A C 1
ATOM 621 O O . ASN A 1 76 ? 6.306 -20.846 -6.656 1.00 86.31 76 ASN A O 1
ATOM 625 N N . LYS A 1 77 ? 6.664 -22.993 -6.143 1.00 83.00 77 LYS A N 1
ATOM 626 C CA . LYS A 1 77 ? 8.127 -22.898 -6.275 1.00 83.00 77 LYS A CA 1
ATOM 627 C C . LYS A 1 77 ? 8.596 -22.538 -7.688 1.00 83.00 77 LYS A C 1
ATOM 629 O O . LYS A 1 77 ? 9.703 -22.031 -7.818 1.00 83.00 77 LYS A O 1
ATOM 634 N N . ASP A 1 78 ? 7.771 -22.746 -8.712 1.00 82.62 78 ASP A N 1
ATOM 635 C CA . ASP A 1 78 ? 8.154 -22.517 -10.110 1.00 82.62 78 ASP A CA 1
ATOM 636 C C . ASP A 1 78 ? 8.259 -21.022 -10.447 1.00 82.62 78 ASP A C 1
ATOM 638 O O . ASP A 1 78 ? 9.062 -20.618 -11.288 1.00 82.62 78 ASP A O 1
ATOM 642 N N . ILE A 1 79 ? 7.490 -20.177 -9.752 1.00 81.94 79 ILE A N 1
ATOM 643 C CA . ILE A 1 79 ? 7.560 -18.712 -9.890 1.00 81.94 79 ILE A CA 1
ATOM 644 C C . ILE A 1 79 ? 8.569 -18.073 -8.928 1.00 81.94 79 ILE A C 1
ATOM 646 O O . ILE A 1 79 ? 8.914 -16.900 -9.076 1.00 81.94 79 ILE A O 1
ATOM 650 N N . MET A 1 80 ? 9.049 -18.837 -7.945 1.00 81.06 80 MET A N 1
ATOM 651 C CA . MET A 1 80 ? 9.975 -18.373 -6.920 1.00 81.06 80 MET A CA 1
ATOM 652 C C . MET A 1 80 ? 11.401 -18.369 -7.472 1.00 81.06 80 MET A C 1
ATOM 654 O O . MET A 1 80 ? 12.031 -19.413 -7.640 1.00 81.06 80 MET A O 1
ATOM 658 N N . GLN A 1 81 ? 11.939 -17.181 -7.740 1.00 79.88 81 GLN A N 1
ATOM 659 C CA . GLN A 1 81 ? 13.337 -17.025 -8.138 1.00 79.88 81 GLN A CA 1
ATOM 660 C C . GLN A 1 81 ? 14.156 -16.414 -7.010 1.00 79.88 81 GLN A C 1
ATOM 662 O O . GLN A 1 81 ? 13.818 -15.344 -6.504 1.00 79.88 81 GLN A O 1
ATOM 667 N N . GLN A 1 82 ? 15.273 -17.067 -6.680 1.00 75.00 82 GLN A N 1
ATOM 668 C CA . GLN A 1 82 ? 16.192 -16.624 -5.632 1.00 75.00 82 GLN A CA 1
ATOM 669 C C . GLN A 1 82 ? 16.634 -15.177 -5.847 1.00 75.00 82 GLN A C 1
ATOM 671 O O . GLN A 1 82 ? 17.159 -14.832 -6.913 1.00 75.00 82 GLN A O 1
ATOM 676 N N . CYS A 1 83 ? 16.502 -14.350 -4.807 1.00 75.88 83 CYS A N 1
ATOM 677 C CA . CYS A 1 83 ? 17.169 -13.061 -4.816 1.00 75.88 83 CYS A CA 1
ATOM 678 C C . CYS A 1 83 ? 18.660 -13.243 -4.499 1.00 75.88 83 CYS A C 1
ATOM 680 O O . CYS A 1 83 ? 19.033 -13.705 -3.425 1.00 75.88 83 CYS A O 1
ATOM 682 N N . LYS A 1 84 ? 19.520 -12.876 -5.454 1.00 75.38 84 LYS A N 1
ATOM 683 C CA . LYS A 1 84 ? 20.985 -12.964 -5.324 1.00 75.38 84 LYS A CA 1
ATOM 684 C C . LYS A 1 84 ? 21.639 -11.647 -4.891 1.00 75.38 84 LYS A C 1
ATOM 686 O O . LYS A 1 84 ? 22.863 -11.584 -4.827 1.00 75.38 84 LYS A O 1
ATOM 691 N N . THR A 1 85 ? 20.861 -10.592 -4.641 1.00 70.81 85 THR A N 1
ATOM 692 C CA . THR A 1 85 ? 21.391 -9.272 -4.274 1.00 70.81 85 THR A CA 1
ATOM 693 C C . THR A 1 85 ? 21.387 -9.085 -2.751 1.00 70.81 85 THR A C 1
ATOM 695 O O . THR A 1 85 ? 20.426 -9.482 -2.089 1.00 70.81 85 THR A O 1
ATOM 698 N N . PRO A 1 86 ? 22.441 -8.491 -2.159 1.00 69.50 86 PRO A N 1
ATOM 699 C CA . PRO A 1 86 ? 22.466 -8.165 -0.730 1.00 69.50 86 PRO A CA 1
ATOM 700 C C . PRO A 1 86 ? 21.338 -7.211 -0.313 1.00 69.50 86 PRO A C 1
ATOM 702 O O . PRO A 1 86 ? 20.798 -7.355 0.781 1.00 69.50 86 PRO A O 1
ATOM 705 N N . ASP A 1 87 ? 20.936 -6.316 -1.221 1.00 69.94 87 ASP A N 1
ATOM 706 C CA . ASP A 1 87 ? 19.883 -5.304 -1.032 1.00 69.94 87 ASP A CA 1
ATOM 707 C C . ASP A 1 87 ? 18.474 -5.907 -0.853 1.00 69.94 87 ASP A C 1
ATOM 709 O O . ASP A 1 87 ? 17.512 -5.205 -0.565 1.00 69.94 87 ASP A O 1
ATOM 713 N N . CYS A 1 88 ? 18.328 -7.224 -1.022 1.00 70.81 88 CYS A N 1
ATOM 714 C CA . CYS A 1 88 ? 17.081 -7.946 -0.780 1.00 70.81 88 CYS A CA 1
ATOM 715 C C . CYS A 1 88 ? 16.874 -8.373 0.677 1.00 70.81 88 CYS A C 1
ATOM 717 O O . CYS A 1 88 ? 15.807 -8.908 0.992 1.00 70.81 88 CYS A O 1
ATOM 719 N N . LYS A 1 89 ? 17.873 -8.231 1.555 1.00 76.81 89 LYS A N 1
ATOM 720 C CA . LYS A 1 89 ? 17.736 -8.667 2.949 1.00 76.81 89 LYS A CA 1
ATOM 721 C C . LYS A 1 89 ? 16.816 -7.720 3.706 1.00 76.81 89 LYS A C 1
ATOM 723 O O . LYS A 1 89 ? 17.028 -6.513 3.705 1.00 76.81 89 LYS A O 1
ATOM 728 N N . LEU A 1 90 ? 15.817 -8.286 4.382 1.00 78.19 90 LEU A N 1
ATOM 729 C CA . LEU A 1 90 ? 15.032 -7.519 5.337 1.00 78.19 90 LEU A CA 1
ATOM 730 C C . LEU A 1 90 ? 15.944 -7.161 6.525 1.00 78.19 90 LEU A C 1
ATOM 732 O O . LEU A 1 90 ? 16.566 -8.079 7.069 1.00 78.19 90 LEU A O 1
ATOM 736 N N . PRO A 1 91 ? 16.045 -5.882 6.923 1.00 69.12 91 PRO A N 1
ATOM 737 C CA . PRO A 1 91 ? 16.794 -5.497 8.112 1.00 69.12 91 PRO A CA 1
ATOM 738 C C . PRO A 1 91 ? 16.279 -6.262 9.336 1.00 69.12 91 PRO A C 1
ATOM 740 O O . PRO A 1 91 ? 15.065 -6.395 9.517 1.00 69.12 91 PRO A O 1
ATOM 743 N N . SER A 1 92 ? 17.185 -6.795 10.157 1.00 57.84 92 SER A N 1
ATOM 744 C CA . SER A 1 92 ? 16.819 -7.494 11.386 1.00 57.84 92 SER A CA 1
ATOM 745 C C . SER A 1 92 ? 16.063 -6.541 12.303 1.00 57.84 92 SER A C 1
ATOM 747 O O . SER A 1 92 ? 16.533 -5.455 12.616 1.00 57.84 92 SER A O 1
ATOM 749 N N . VAL A 1 93 ? 14.922 -6.993 12.810 1.00 55.53 93 VAL A N 1
ATOM 750 C CA . VAL A 1 93 ? 14.149 -6.321 13.870 1.00 55.53 93 VAL A CA 1
ATOM 751 C C . VAL A 1 93 ? 14.978 -6.125 15.150 1.00 55.53 93 VAL A C 1
ATOM 753 O O . VAL A 1 93 ? 14.665 -5.271 15.969 1.00 55.53 93 VAL A O 1
ATOM 756 N N . LEU A 1 94 ? 16.021 -6.942 15.325 1.00 48.47 94 LEU A N 1
ATOM 757 C CA . LEU A 1 94 ? 16.772 -7.108 16.568 1.00 48.47 94 LEU A CA 1
ATOM 758 C C . LEU A 1 94 ? 18.174 -6.486 16.548 1.00 48.47 94 LEU A C 1
ATOM 760 O O . LEU A 1 94 ? 18.911 -6.670 17.516 1.00 48.47 94 LEU A O 1
ATOM 764 N N . ASP A 1 95 ? 18.569 -5.778 15.488 1.00 42.31 95 ASP A N 1
ATOM 765 C CA . ASP A 1 95 ? 19.871 -5.110 15.498 1.00 42.31 95 ASP A CA 1
ATOM 766 C C . ASP A 1 95 ? 19.771 -3.834 16.346 1.00 42.31 95 ASP A C 1
ATOM 768 O O . ASP A 1 95 ? 19.373 -2.777 15.874 1.00 42.31 95 ASP A O 1
ATOM 772 N N . ASN A 1 96 ? 20.056 -4.026 17.639 1.00 43.78 96 ASN A N 1
ATOM 773 C CA . ASN A 1 96 ? 20.394 -3.087 18.713 1.00 43.78 96 ASN A CA 1
ATOM 774 C C . ASN A 1 96 ? 20.742 -1.642 18.290 1.00 43.78 96 ASN A C 1
ATOM 776 O O . ASN A 1 96 ? 21.888 -1.221 18.451 1.00 43.78 96 ASN A O 1
ATOM 780 N N . ASP A 1 97 ? 19.757 -0.853 17.866 1.00 44.22 97 ASP A N 1
ATOM 781 C CA . ASP A 1 97 ? 19.881 0.602 17.831 1.00 44.22 97 ASP A CA 1
ATOM 782 C C . ASP A 1 97 ? 19.209 1.221 19.062 1.00 44.22 97 ASP A C 1
ATOM 784 O O . ASP A 1 97 ? 18.074 0.923 19.445 1.00 44.22 97 ASP A O 1
ATOM 788 N N . GLN A 1 98 ? 20.006 2.052 19.727 1.00 42.44 98 GLN A N 1
ATOM 789 C CA . GLN A 1 98 ? 19.799 2.649 21.039 1.00 42.44 98 GLN A CA 1
ATOM 790 C C . GLN A 1 98 ? 18.472 3.427 21.104 1.00 42.44 98 GLN A C 1
ATOM 792 O O . GLN A 1 98 ? 18.390 4.559 20.637 1.00 42.44 98 GLN A O 1
ATOM 797 N N . GLY A 1 99 ? 17.439 2.824 21.704 1.00 47.09 99 GLY A N 1
ATOM 798 C CA . GLY A 1 99 ? 16.165 3.485 22.027 1.00 47.09 99 GLY A CA 1
ATOM 799 C C . GLY A 1 99 ? 14.895 2.813 21.494 1.00 47.09 99 GLY A C 1
ATOM 800 O O . GLY A 1 99 ? 13.810 3.326 21.739 1.00 47.09 99 GLY A O 1
ATOM 801 N N . PHE A 1 100 ? 14.995 1.688 20.778 1.00 49.66 100 PHE A N 1
ATOM 802 C CA . PHE A 1 100 ? 13.828 0.981 20.235 1.00 49.66 100 PHE A CA 1
ATOM 803 C C . PHE A 1 100 ? 13.412 -0.193 21.137 1.00 49.66 100 PHE A C 1
ATOM 805 O O . PHE A 1 100 ? 13.731 -1.352 20.870 1.00 49.66 100 PHE A O 1
ATOM 812 N N . GLU A 1 101 ? 12.718 0.086 22.243 1.00 54.09 101 GLU A N 1
ATOM 813 C CA . GLU A 1 101 ? 12.154 -0.982 23.073 1.00 54.09 101 GLU A CA 1
ATOM 814 C C . GLU A 1 101 ? 10.904 -1.569 22.401 1.00 54.09 101 GLU A C 1
ATOM 816 O O . GLU A 1 101 ? 9.846 -0.949 22.354 1.00 54.09 101 GLU A O 1
ATOM 821 N N . ILE A 1 102 ? 11.003 -2.809 21.910 1.00 51.56 102 ILE A N 1
ATOM 822 C CA . ILE A 1 102 ? 9.882 -3.571 21.317 1.00 51.56 102 ILE A CA 1
ATOM 823 C C . ILE A 1 102 ? 8.663 -3.623 22.263 1.00 51.56 102 ILE A C 1
ATOM 825 O O . ILE A 1 102 ? 7.526 -3.694 21.805 1.00 51.56 102 ILE A O 1
ATOM 829 N N . ASN A 1 103 ? 8.893 -3.531 23.577 1.00 48.34 103 ASN A N 1
ATOM 830 C CA . ASN A 1 103 ? 7.855 -3.517 24.610 1.00 48.34 103 ASN A CA 1
ATOM 831 C C . ASN A 1 103 ? 7.049 -2.202 24.663 1.00 48.34 103 ASN A C 1
ATOM 833 O O . ASN A 1 103 ? 5.948 -2.195 25.213 1.00 48.34 103 ASN A O 1
ATOM 837 N N . GLU A 1 104 ? 7.564 -1.107 24.093 1.00 50.84 104 GLU A N 1
ATOM 838 C CA . GLU A 1 104 ? 6.864 0.181 23.979 1.00 50.84 104 GLU A CA 1
ATOM 839 C C . GLU A 1 104 ? 5.991 0.279 22.718 1.00 50.84 104 GLU A C 1
ATOM 841 O O . GLU A 1 104 ? 5.166 1.188 22.613 1.00 50.84 104 GLU A O 1
ATOM 846 N N . ILE A 1 105 ? 6.147 -0.654 21.771 1.00 53.75 105 ILE A N 1
ATOM 847 C CA . ILE A 1 105 ? 5.380 -0.722 20.523 1.00 53.75 105 ILE A CA 1
ATOM 848 C C . ILE A 1 105 ? 4.139 -1.551 20.820 1.00 53.75 105 ILE A C 1
ATOM 850 O O . ILE A 1 105 ? 4.152 -2.778 20.907 1.00 53.75 105 ILE A O 1
ATOM 854 N N . THR A 1 106 ? 3.082 -0.827 21.137 1.00 55.72 106 THR A N 1
ATOM 855 C CA . THR A 1 106 ? 1.996 -1.289 21.978 1.00 55.72 106 THR A CA 1
ATOM 856 C C . THR A 1 106 ? 1.086 -2.320 21.303 1.00 55.72 106 THR A C 1
ATOM 858 O O . THR A 1 106 ? 0.690 -2.202 20.148 1.00 55.72 106 THR A O 1
ATOM 861 N N . SER A 1 107 ? 0.721 -3.337 22.085 1.00 60.09 107 SER A N 1
ATOM 862 C CA . SER A 1 107 ? -0.523 -4.116 22.023 1.00 60.09 107 SER A CA 1
ATOM 863 C C . SER A 1 107 ? -1.343 -4.035 20.719 1.00 60.09 107 SER A C 1
ATOM 865 O O . SER A 1 107 ? -2.263 -3.216 20.611 1.00 60.09 107 SER A O 1
ATOM 867 N N . TRP A 1 108 ? -1.077 -4.926 19.760 1.00 71.50 108 TRP A N 1
ATOM 868 C CA . TRP A 1 108 ? -1.979 -5.149 18.625 1.00 71.50 108 TRP A CA 1
ATOM 869 C C . TRP A 1 108 ? -3.084 -6.121 19.027 1.00 71.50 108 TRP A C 1
ATOM 871 O O . TRP A 1 108 ? -2.911 -7.342 19.023 1.00 71.50 108 TRP A O 1
ATOM 881 N N . GLY A 1 109 ? -4.236 -5.568 19.387 1.00 70.12 109 GLY A N 1
ATOM 882 C CA . GLY A 1 109 ? -5.440 -6.324 19.681 1.00 70.12 109 GLY A CA 1
ATOM 883 C C . GLY A 1 109 ? -6.422 -6.360 18.514 1.00 70.12 109 GLY A C 1
ATOM 884 O O . GLY A 1 109 ? -6.457 -5.482 17.653 1.00 70.12 109 GLY A O 1
ATOM 885 N N . ASN A 1 110 ? -7.288 -7.367 18.541 1.00 73.50 110 ASN A N 1
ATOM 886 C CA . ASN A 1 110 ? -8.456 -7.479 17.680 1.00 73.50 110 ASN A CA 1
ATOM 887 C C . ASN A 1 110 ? -9.720 -7.490 18.533 1.00 73.50 110 ASN A C 1
ATOM 889 O O . ASN A 1 110 ? -9.746 -8.097 19.606 1.00 73.50 110 ASN A O 1
ATOM 893 N N . LYS A 1 111 ? -10.788 -6.860 18.045 1.00 76.00 111 LYS A N 1
ATOM 894 C CA . LYS A 1 111 ? -12.083 -6.881 18.727 1.00 76.00 111 LYS A CA 1
ATOM 895 C C . LYS A 1 111 ? -12.768 -8.222 18.464 1.00 76.00 111 LYS A C 1
ATOM 897 O O . LYS A 1 111 ? -13.188 -8.495 17.345 1.00 76.00 111 LYS A O 1
ATOM 902 N N . VAL A 1 112 ? -12.894 -9.055 19.493 1.00 76.75 112 VAL A N 1
ATOM 903 C CA . VAL A 1 112 ? -13.615 -10.335 19.458 1.00 76.75 112 VAL A CA 1
ATOM 904 C C . VAL A 1 112 ? -14.781 -10.235 20.434 1.00 76.75 112 VAL A C 1
ATOM 906 O O . VAL A 1 112 ? -14.574 -10.022 21.625 1.00 76.75 112 VAL A O 1
ATOM 909 N N . ASN A 1 113 ? -16.018 -10.331 19.934 1.00 78.75 113 ASN A N 1
ATOM 910 C CA . ASN A 1 113 ? -17.246 -10.190 20.735 1.00 78.75 113 ASN A CA 1
ATOM 911 C C . ASN A 1 113 ? -17.289 -8.917 21.611 1.00 78.75 113 ASN A C 1
ATOM 913 O O . ASN A 1 113 ? -17.828 -8.925 22.712 1.00 78.75 113 ASN A O 1
ATOM 917 N N . GLY A 1 114 ? -16.708 -7.816 21.125 1.00 76.06 114 GLY A N 1
ATOM 918 C CA . GLY A 1 114 ? -16.671 -6.535 21.838 1.00 76.06 114 GLY A CA 1
ATOM 919 C C . GLY A 1 114 ? -15.474 -6.342 22.774 1.00 76.06 114 GLY A C 1
ATOM 920 O O . GLY A 1 114 ? -15.284 -5.230 23.259 1.00 76.06 114 GLY A O 1
ATOM 921 N N . THR A 1 115 ? -14.636 -7.360 22.977 1.00 81.81 115 THR A N 1
ATOM 922 C CA . THR A 1 115 ? -13.437 -7.290 23.826 1.00 81.81 115 THR A CA 1
ATOM 923 C C . THR A 1 115 ? -12.170 -7.300 22.977 1.00 81.81 115 THR A C 1
ATOM 925 O O . THR A 1 115 ? -12.074 -8.051 22.008 1.00 81.81 115 THR A O 1
ATOM 928 N N . CYS A 1 116 ? -11.181 -6.480 23.335 1.00 82.44 116 CYS A N 1
ATOM 929 C CA . CYS A 1 116 ? -9.880 -6.504 22.675 1.00 82.44 116 CYS A CA 1
ATOM 930 C C . CYS A 1 116 ? -9.058 -7.702 23.157 1.00 82.44 116 CYS A C 1
ATOM 932 O O . CYS A 1 116 ? -8.717 -7.804 24.334 1.00 82.44 116 CYS A O 1
ATOM 934 N N . VAL A 1 117 ? -8.737 -8.602 22.233 1.00 81.44 117 VAL A N 1
ATOM 935 C CA . VAL A 1 117 ? -7.884 -9.769 22.462 1.00 81.44 117 VAL A CA 1
ATOM 936 C C . VAL A 1 117 ? -6.565 -9.538 21.740 1.00 81.44 117 VAL A C 1
ATOM 938 O O . VAL A 1 117 ? -6.572 -9.241 20.546 1.00 81.44 117 VAL A O 1
ATOM 941 N N . GLN A 1 118 ? -5.444 -9.666 22.454 1.00 77.25 118 GLN A N 1
ATOM 942 C CA . GLN A 1 118 ? -4.115 -9.526 21.857 1.00 77.25 118 GLN A CA 1
ATOM 943 C C . GLN A 1 118 ? -3.901 -10.573 20.765 1.00 77.25 118 GLN A C 1
ATOM 945 O O . GLN A 1 118 ? -4.205 -11.756 20.942 1.00 77.25 118 GLN A O 1
ATOM 950 N N . ASP A 1 119 ? -3.368 -10.136 19.630 1.00 68.69 119 ASP A N 1
ATOM 951 C CA . ASP A 1 119 ? -2.940 -11.035 18.576 1.00 68.69 119 ASP A CA 1
ATOM 952 C C . ASP A 1 119 ? -1.596 -11.653 18.994 1.00 68.69 119 ASP A C 1
ATOM 954 O O . ASP A 1 119 ? -0.550 -11.015 18.893 1.00 68.69 119 ASP A O 1
ATOM 958 N N . ASN A 1 120 ? -1.617 -12.894 19.484 1.00 65.62 120 ASN A N 1
ATOM 959 C CA . ASN A 1 120 ? -0.421 -13.620 19.931 1.00 65.62 120 ASN A CA 1
ATOM 960 C C . ASN A 1 120 ? 0.118 -14.598 18.873 1.00 65.62 120 ASN A C 1
ATOM 962 O O . ASN A 1 120 ? 0.791 -15.567 19.220 1.00 65.62 120 ASN A O 1
ATOM 966 N N . ASN A 1 121 ? -0.190 -14.400 17.586 1.00 68.56 121 ASN A N 1
ATOM 967 C CA . ASN A 1 121 ? 0.321 -15.283 16.539 1.00 68.56 121 ASN A CA 1
ATOM 968 C C . ASN A 1 121 ? 1.864 -15.302 16.530 1.00 68.56 121 ASN A C 1
ATOM 970 O O . ASN A 1 121 ? 2.499 -14.302 16.197 1.00 68.56 121 ASN A O 1
ATOM 974 N N . SER A 1 122 ? 2.450 -16.451 16.886 1.00 64.06 122 SER A N 1
ATOM 975 C CA . SER A 1 122 ? 3.897 -16.647 17.056 1.00 64.06 122 SER A CA 1
ATOM 976 C C . SER A 1 122 ? 4.696 -16.559 15.757 1.00 64.06 122 SER A C 1
ATOM 978 O O . SER A 1 122 ? 5.919 -16.477 15.796 1.00 64.06 122 SER A O 1
ATOM 980 N N . ASN A 1 123 ? 4.021 -16.625 14.607 1.00 75.81 123 ASN A N 1
ATOM 981 C CA . ASN A 1 123 ? 4.665 -16.602 13.293 1.00 75.81 123 ASN A CA 1
ATOM 982 C C . ASN A 1 123 ? 4.864 -15.183 12.743 1.00 75.81 123 ASN A C 1
ATOM 984 O O . ASN A 1 123 ? 5.560 -15.003 11.742 1.00 75.81 123 ASN A O 1
ATOM 988 N N . ASP A 1 124 ? 4.235 -14.186 13.361 1.00 80.69 124 ASP A N 1
ATOM 989 C CA . ASP A 1 124 ? 4.329 -12.806 12.914 1.00 80.69 124 ASP A CA 1
ATOM 990 C C . ASP A 1 124 ? 5.619 -12.162 13.424 1.00 80.69 124 ASP A C 1
ATOM 992 O O . ASP A 1 124 ? 6.036 -12.359 14.563 1.00 80.69 124 ASP A O 1
ATOM 996 N N . SER A 1 125 ? 6.241 -11.355 12.571 1.00 81.94 125 SER A N 1
ATOM 997 C CA . SER A 1 125 ? 7.396 -10.531 12.919 1.00 81.94 125 SER A CA 1
ATOM 998 C C . SER A 1 125 ? 6.959 -9.078 13.090 1.00 81.94 125 SER A C 1
ATOM 1000 O O . SER A 1 125 ? 6.036 -8.622 12.415 1.00 81.94 125 SER A O 1
ATOM 1002 N N . ILE A 1 126 ? 7.621 -8.340 13.978 1.00 83.94 126 ILE A N 1
ATOM 1003 C CA . ILE A 1 126 ? 7.420 -6.895 14.145 1.00 83.94 126 ILE A CA 1
ATOM 1004 C C . ILE A 1 126 ? 8.484 -6.197 13.321 1.00 83.94 126 ILE A C 1
ATOM 1006 O O . ILE A 1 126 ? 9.647 -6.359 13.629 1.00 83.94 126 ILE A O 1
ATOM 1010 N N . VAL A 1 127 ? 8.143 -5.433 12.293 1.00 86.00 127 VAL A N 1
ATOM 1011 C CA . VAL A 1 127 ? 9.150 -4.822 11.414 1.00 86.00 127 VAL A CA 1
ATOM 1012 C C . VAL A 1 127 ? 9.142 -3.309 11.567 1.00 86.00 127 VAL A C 1
ATOM 1014 O O . VAL A 1 127 ? 8.091 -2.693 11.416 1.00 86.00 127 VAL A O 1
ATOM 1017 N N . ASN A 1 128 ? 10.310 -2.714 11.827 1.00 85.75 128 ASN A N 1
ATOM 1018 C CA . ASN A 1 128 ? 10.495 -1.263 11.827 1.00 85.75 128 ASN A CA 1
ATOM 1019 C C . ASN A 1 128 ? 10.548 -0.741 10.379 1.00 85.75 128 ASN A C 1
ATOM 1021 O O . ASN A 1 128 ? 11.456 -1.068 9.611 1.00 85.75 128 ASN A O 1
ATOM 1025 N N . LEU A 1 129 ? 9.570 0.083 10.015 1.00 88.56 129 LEU A N 1
ATOM 1026 C CA . LEU A 1 129 ? 9.369 0.608 8.667 1.00 88.56 129 LEU A CA 1
ATOM 1027 C C . LEU A 1 129 ? 10.272 1.800 8.330 1.00 88.56 129 LEU A C 1
ATOM 1029 O O . LEU A 1 129 ? 10.429 2.112 7.150 1.00 88.56 129 LEU A O 1
ATOM 1033 N N . TYR A 1 130 ? 10.897 2.436 9.326 1.00 81.31 130 TYR A N 1
ATOM 1034 C CA . TYR A 1 130 ? 11.932 3.449 9.097 1.00 81.31 130 TYR A CA 1
ATOM 1035 C C . TYR A 1 130 ? 13.203 2.811 8.526 1.00 81.31 130 TYR A C 1
ATOM 1037 O O . TYR A 1 130 ? 13.815 3.332 7.592 1.00 81.31 130 TYR A O 1
ATOM 1045 N N . ILE A 1 131 ? 13.572 1.644 9.062 1.00 81.06 131 ILE A N 1
ATOM 1046 C CA . ILE A 1 131 ? 14.748 0.891 8.620 1.00 81.06 131 ILE A CA 1
ATOM 1047 C C . ILE A 1 131 ? 14.421 0.120 7.337 1.00 81.06 131 ILE A C 1
ATOM 1049 O O . ILE A 1 131 ? 15.166 0.196 6.360 1.00 81.06 131 ILE A O 1
ATOM 1053 N N . ALA A 1 132 ? 13.285 -0.584 7.311 1.00 86.44 132 ALA A N 1
ATOM 1054 C CA . ALA A 1 132 ? 12.812 -1.341 6.155 1.00 86.44 132 ALA A CA 1
ATOM 1055 C C . ALA A 1 132 ? 12.030 -0.451 5.171 1.00 86.44 132 ALA A C 1
ATOM 1057 O O . ALA A 1 132 ? 10.872 -0.730 4.856 1.00 86.44 132 ALA A O 1
ATOM 1058 N N . ASN A 1 133 ? 12.641 0.638 4.696 1.00 87.75 133 ASN A N 1
ATOM 1059 C CA . ASN A 1 133 ? 12.016 1.552 3.736 1.00 87.75 133 ASN A CA 1
ATOM 1060 C C . ASN A 1 133 ? 11.784 0.876 2.368 1.00 87.75 133 ASN A C 1
ATOM 1062 O O . ASN A 1 133 ? 12.432 -0.106 2.027 1.00 87.75 133 ASN A O 1
ATOM 1066 N N . GLN A 1 134 ? 10.857 1.400 1.564 1.00 90.44 134 GLN A N 1
ATOM 1067 C CA . GLN A 1 134 ? 10.628 0.920 0.201 1.00 90.44 134 GLN A CA 1
ATOM 1068 C C . GLN A 1 134 ? 11.641 1.564 -0.751 1.00 90.44 134 GLN A C 1
ATOM 1070 O O . GLN A 1 134 ? 11.429 2.681 -1.234 1.00 90.44 134 GLN A O 1
ATOM 1075 N N . ASP A 1 135 ? 12.737 0.865 -1.009 1.00 88.44 135 ASP A N 1
ATOM 1076 C CA . ASP A 1 135 ? 13.856 1.315 -1.831 1.00 88.44 135 ASP A CA 1
ATOM 1077 C C . ASP A 1 135 ? 14.140 0.379 -3.016 1.00 88.44 135 ASP A C 1
ATOM 1079 O O . ASP A 1 135 ? 13.427 -0.596 -3.285 1.00 88.44 135 ASP A O 1
ATOM 1083 N N . PHE A 1 136 ? 15.117 0.751 -3.839 1.00 89.56 136 PHE A N 1
ATOM 1084 C CA . PHE A 1 136 ? 15.535 -0.060 -4.971 1.00 89.56 136 PHE A CA 1
ATOM 1085 C C . PHE A 1 136 ? 16.415 -1.227 -4.508 1.00 89.56 136 PHE A C 1
ATOM 1087 O O . PHE A 1 136 ? 17.545 -1.043 -4.074 1.00 89.56 136 PHE A O 1
ATOM 1094 N N . THR A 1 137 ? 15.920 -2.451 -4.690 1.00 85.00 137 THR A N 1
ATOM 1095 C CA . THR A 1 137 ? 16.605 -3.691 -4.264 1.00 85.00 137 THR A CA 1
ATOM 1096 C C . THR A 1 137 ? 17.267 -4.455 -5.416 1.00 85.00 137 THR A C 1
ATOM 1098 O O . THR A 1 137 ? 17.811 -5.550 -5.242 1.00 85.00 137 THR A O 1
ATOM 1101 N N . ASN A 1 138 ? 17.161 -3.916 -6.638 1.00 84.69 138 ASN A N 1
ATOM 1102 C CA . ASN A 1 138 ? 17.583 -4.548 -7.891 1.00 84.69 138 ASN A CA 1
ATOM 1103 C C . ASN A 1 138 ? 16.956 -5.945 -8.151 1.00 84.69 138 ASN A C 1
ATOM 1105 O O . ASN A 1 138 ? 17.422 -6.696 -9.012 1.00 84.69 138 ASN A O 1
ATOM 1109 N N . PHE A 1 139 ? 15.864 -6.291 -7.457 1.00 85.19 139 PHE A N 1
ATOM 1110 C CA . PHE A 1 139 ? 15.103 -7.525 -7.666 1.00 85.19 139 PHE A CA 1
ATOM 1111 C C . PHE A 1 139 ? 14.269 -7.436 -8.958 1.00 85.19 139 PHE A C 1
ATOM 1113 O O . PHE A 1 139 ? 13.171 -6.885 -8.965 1.00 85.19 139 PHE A O 1
ATOM 1120 N N . LYS A 1 140 ? 14.807 -7.940 -10.080 1.00 80.38 140 LYS A N 1
ATOM 1121 C CA . LYS A 1 140 ? 14.205 -7.783 -11.425 1.00 80.38 140 LYS A CA 1
ATOM 1122 C C . LYS A 1 140 ? 13.578 -9.062 -11.992 1.00 80.38 140 LYS A C 1
ATOM 1124 O O . LYS A 1 140 ? 12.386 -9.068 -12.302 1.00 80.38 140 LYS A O 1
ATOM 1129 N N . THR A 1 141 ? 14.360 -10.133 -12.144 1.00 74.06 141 THR A N 1
ATOM 1130 C CA . THR A 1 141 ? 13.915 -11.343 -12.866 1.00 74.06 141 THR A CA 1
ATOM 1131 C C . THR A 1 141 ? 12.775 -12.060 -12.138 1.00 74.06 141 THR A C 1
ATOM 1133 O O . THR A 1 141 ? 11.725 -12.275 -12.733 1.00 74.06 141 THR A O 1
ATOM 1136 N N . GLY A 1 142 ? 12.913 -12.309 -10.830 1.00 81.56 142 GLY A N 1
ATOM 1137 C CA . GLY A 1 142 ? 11.838 -12.903 -10.028 1.00 81.56 142 GLY A CA 1
ATOM 1138 C C . GLY A 1 142 ? 10.612 -11.999 -9.884 1.00 81.56 142 GLY A C 1
ATOM 1139 O O . GLY A 1 142 ? 9.485 -12.480 -9.900 1.00 81.56 142 GLY A O 1
ATOM 1140 N N . ALA A 1 143 ? 10.814 -10.679 -9.819 1.00 86.56 143 ALA A N 1
ATOM 1141 C CA . ALA A 1 143 ? 9.714 -9.723 -9.720 1.00 86.56 143 ALA A CA 1
ATOM 1142 C C . ALA A 1 143 ? 8.792 -9.756 -10.946 1.00 86.56 143 ALA A C 1
ATOM 1144 O O . ALA A 1 143 ? 7.578 -9.652 -10.795 1.00 86.56 143 ALA A O 1
ATOM 1145 N N . SER A 1 144 ? 9.355 -9.901 -12.151 1.00 89.25 144 SER A N 1
ATOM 1146 C CA . SER A 1 144 ? 8.574 -9.862 -13.398 1.00 89.25 144 SER A CA 1
ATOM 1147 C C . SER A 1 144 ? 7.562 -11.009 -13.470 1.00 89.25 144 SER A C 1
ATOM 1149 O O . SER A 1 144 ? 6.394 -10.756 -13.747 1.00 89.25 144 SER A O 1
ATOM 1151 N N . ASN A 1 145 ? 7.980 -12.227 -13.110 1.00 91.00 145 ASN A N 1
ATOM 1152 C CA . ASN A 1 145 ? 7.109 -13.408 -13.087 1.00 91.00 145 ASN A CA 1
ATOM 1153 C C . ASN A 1 145 ? 5.966 -13.265 -12.072 1.00 91.00 145 ASN A C 1
ATOM 1155 O O . ASN A 1 145 ? 4.836 -13.669 -12.329 1.00 91.00 145 ASN A O 1
ATOM 1159 N N . ILE A 1 146 ? 6.253 -12.679 -10.906 1.00 93.75 146 ILE A N 1
ATOM 1160 C CA . ILE A 1 146 ? 5.242 -12.455 -9.867 1.00 93.75 146 ILE A CA 1
ATOM 1161 C C . ILE A 1 146 ? 4.226 -11.413 -10.339 1.00 93.75 146 ILE A C 1
ATOM 1163 O O . ILE A 1 146 ? 3.023 -11.618 -10.192 1.00 93.75 146 ILE A O 1
ATOM 1167 N N . TRP A 1 147 ? 4.688 -10.317 -10.947 1.00 95.38 147 TRP A N 1
ATOM 1168 C CA . TRP A 1 147 ? 3.790 -9.306 -11.502 1.00 95.38 147 TRP A CA 1
ATOM 1169 C C . TRP A 1 147 ? 2.916 -9.846 -12.631 1.00 95.38 147 TRP A C 1
ATOM 1171 O O . TRP A 1 147 ? 1.744 -9.486 -12.676 1.00 95.38 147 TRP A O 1
ATOM 1181 N N . GLU A 1 148 ? 3.448 -10.697 -13.509 1.00 94.94 148 GLU A N 1
ATOM 1182 C CA . GLU A 1 148 ? 2.679 -11.353 -14.575 1.00 94.94 148 GLU A CA 1
ATOM 1183 C C . GLU A 1 148 ? 1.499 -12.144 -13.993 1.00 94.94 148 GLU A C 1
ATOM 1185 O O . GLU A 1 148 ? 0.351 -11.850 -14.314 1.00 94.94 148 GLU A O 1
ATOM 1190 N N . GLN A 1 149 ? 1.756 -13.009 -13.009 1.00 95.38 149 GLN A N 1
ATOM 1191 C CA . GLN A 1 149 ? 0.712 -13.785 -12.327 1.00 95.38 149 GLN A CA 1
ATOM 1192 C C . GLN A 1 149 ? -0.304 -12.901 -11.585 1.00 95.38 149 GLN A C 1
ATOM 1194 O O . GLN A 1 149 ? -1.504 -13.179 -11.571 1.00 95.38 149 GLN A O 1
ATOM 1199 N N . ILE A 1 150 ? 0.156 -11.812 -10.958 1.00 97.12 150 ILE A N 1
ATOM 1200 C CA . ILE A 1 150 ? -0.737 -10.839 -10.318 1.00 97.12 150 ILE A CA 1
ATOM 1201 C C . ILE A 1 150 ? -1.647 -10.184 -11.368 1.00 97.12 150 ILE A C 1
ATOM 1203 O O . ILE A 1 150 ? -2.840 -10.018 -11.109 1.00 97.12 150 ILE A O 1
ATOM 1207 N N . TYR A 1 151 ? -1.123 -9.808 -12.538 1.00 97.25 151 TYR A N 1
ATOM 1208 C CA . TYR A 1 151 ? -1.941 -9.226 -13.603 1.00 97.25 151 TYR A CA 1
ATOM 1209 C C . TYR A 1 151 ? -2.911 -10.232 -14.213 1.00 97.25 151 TYR A C 1
ATOM 1211 O O . TYR A 1 151 ? -4.059 -9.854 -14.418 1.00 97.25 151 TYR A O 1
ATOM 1219 N N . ASP A 1 152 ? -2.521 -11.493 -14.391 1.00 96.56 152 ASP A N 1
ATOM 1220 C CA . ASP A 1 152 ? -3.426 -12.547 -14.868 1.00 96.56 152 ASP A CA 1
ATOM 1221 C C . ASP A 1 152 ? -4.654 -12.697 -13.956 1.00 96.56 152 ASP A C 1
ATOM 1223 O O . ASP A 1 152 ? -5.783 -12.856 -14.423 1.00 96.56 152 ASP A O 1
ATOM 1227 N N . ILE A 1 153 ? -4.459 -12.582 -12.638 1.00 95.56 153 ILE A N 1
ATOM 1228 C CA . ILE A 1 153 ? -5.567 -12.563 -11.674 1.00 95.56 153 ILE A CA 1
ATOM 1229 C C . ILE A 1 153 ? -6.353 -11.246 -11.778 1.00 95.56 153 ILE A C 1
ATOM 1231 O O . ILE A 1 153 ? -7.584 -11.253 -11.768 1.00 95.56 153 ILE A O 1
ATOM 1235 N N . ALA A 1 154 ? -5.661 -10.106 -11.858 1.00 94.88 154 ALA A N 1
ATOM 1236 C CA . ALA A 1 154 ? -6.290 -8.788 -11.875 1.00 94.88 154 ALA A CA 1
ATOM 1237 C C . ALA A 1 154 ? -7.115 -8.529 -13.146 1.00 94.88 154 ALA A C 1
ATOM 1239 O O . ALA A 1 154 ? -8.103 -7.797 -13.089 1.00 94.88 154 ALA A O 1
ATOM 1240 N N . ASP A 1 155 ? -6.741 -9.130 -14.275 1.00 93.31 155 ASP A N 1
ATOM 1241 C CA . ASP A 1 155 ? -7.388 -8.960 -15.577 1.00 93.31 155 ASP A CA 1
ATOM 1242 C C . ASP A 1 155 ? -8.812 -9.540 -15.612 1.00 93.31 155 ASP A C 1
ATOM 1244 O O . ASP A 1 155 ? -9.628 -9.113 -16.433 1.00 93.31 155 ASP A O 1
ATOM 1248 N N . ALA A 1 156 ? -9.172 -10.401 -14.650 1.00 89.50 156 ALA A N 1
ATOM 1249 C CA . ALA A 1 156 ? -10.554 -10.828 -14.424 1.00 89.50 156 ALA A CA 1
ATOM 1250 C C . ALA A 1 156 ? -11.498 -9.654 -14.090 1.00 89.50 156 ALA A C 1
ATOM 1252 O O . ALA A 1 156 ? -12.710 -9.749 -14.291 1.00 89.50 156 ALA A O 1
ATOM 1253 N N . ASN A 1 157 ? -10.966 -8.529 -13.595 1.00 89.31 157 ASN A N 1
ATOM 1254 C CA . ASN A 1 157 ? -11.741 -7.339 -13.274 1.00 89.31 157 ASN A CA 1
ATOM 1255 C C . ASN A 1 157 ? -10.977 -6.059 -13.654 1.00 89.31 157 ASN A C 1
ATOM 1257 O O . ASN A 1 157 ? -9.998 -5.676 -13.017 1.00 89.31 157 ASN A O 1
ATOM 1261 N N . SER A 1 158 ? -11.482 -5.318 -14.646 1.00 87.44 158 SER A N 1
ATOM 1262 C CA . SER A 1 158 ? -10.820 -4.108 -15.163 1.00 87.44 158 SER A CA 1
ATOM 1263 C C . SER A 1 158 ? -10.510 -3.047 -14.099 1.00 87.44 158 SER A C 1
ATOM 1265 O O . SER A 1 158 ? -9.514 -2.332 -14.207 1.00 87.44 158 SER A O 1
ATOM 1267 N N . LYS A 1 159 ? -11.322 -2.947 -13.042 1.00 87.19 159 LYS A N 1
ATOM 1268 C CA . LYS A 1 159 ? -11.071 -2.024 -11.932 1.00 87.19 159 LYS A CA 1
ATOM 1269 C C . LYS A 1 159 ? -9.944 -2.515 -11.039 1.00 87.19 159 LYS A C 1
ATOM 1271 O O . LYS A 1 159 ? -9.070 -1.720 -10.706 1.00 87.19 159 LYS A O 1
ATOM 1276 N N . LEU A 1 160 ? -9.939 -3.803 -10.693 1.00 91.50 160 LEU A N 1
ATOM 1277 C CA . LEU A 1 160 ? -8.840 -4.411 -9.945 1.00 91.50 160 LEU A CA 1
ATOM 1278 C C . LEU A 1 160 ? -7.526 -4.236 -10.709 1.00 91.50 160 LEU A C 1
ATOM 1280 O O . LEU A 1 160 ? -6.545 -3.765 -10.141 1.00 91.50 160 LEU A O 1
ATOM 1284 N N . ARG A 1 161 ? -7.537 -4.472 -12.023 1.00 93.94 161 ARG A N 1
ATOM 1285 C CA . ARG A 1 161 ? -6.399 -4.201 -12.903 1.00 93.94 161 ARG A CA 1
ATOM 1286 C C . ARG A 1 161 ? -5.874 -2.764 -12.792 1.00 93.94 161 ARG A C 1
ATOM 1288 O O . ARG A 1 161 ? -4.660 -2.559 -12.736 1.00 93.94 161 ARG A O 1
ATOM 1295 N N . HIS A 1 162 ? -6.752 -1.758 -12.748 1.00 93.06 162 HIS A N 1
ATOM 1296 C CA . HIS A 1 162 ? -6.335 -0.363 -12.552 1.00 93.06 162 HIS A CA 1
ATOM 1297 C C . HIS A 1 162 ? -5.744 -0.117 -11.158 1.00 93.06 162 HIS A C 1
ATOM 1299 O O . HIS A 1 162 ? -4.710 0.542 -11.062 1.00 93.06 162 HIS A O 1
ATOM 1305 N N . LEU A 1 163 ? -6.332 -0.680 -10.097 1.00 94.69 163 LEU A N 1
ATOM 1306 C CA . LEU A 1 163 ? -5.806 -0.566 -8.729 1.00 94.69 163 LEU A CA 1
ATOM 1307 C C . LEU A 1 163 ? -4.402 -1.180 -8.619 1.00 94.69 163 LEU A C 1
ATOM 1309 O O . LEU A 1 163 ? -3.470 -0.518 -8.164 1.00 94.69 163 LEU A O 1
ATOM 1313 N N . ILE A 1 164 ? -4.225 -2.399 -9.135 1.00 97.69 164 ILE A N 1
ATOM 1314 C CA . ILE A 1 164 ? -2.927 -3.085 -9.192 1.00 97.69 164 ILE A CA 1
ATOM 1315 C C . ILE A 1 164 ? -1.923 -2.294 -10.035 1.00 97.69 164 ILE A C 1
ATOM 1317 O O . ILE A 1 164 ? -0.766 -2.143 -9.648 1.00 97.69 164 ILE A O 1
ATOM 1321 N N . SER A 1 165 ? -2.348 -1.722 -11.165 1.00 97.44 165 SER A N 1
ATOM 1322 C CA . SER A 1 165 ? -1.483 -0.846 -11.959 1.00 97.44 165 SER A CA 1
ATOM 1323 C C . SER A 1 165 ? -1.049 0.416 -11.211 1.00 97.44 165 SER A C 1
ATOM 1325 O O . SER A 1 165 ? 0.056 0.888 -11.476 1.00 97.44 165 SER A O 1
ATOM 1327 N N . GLY A 1 166 ? -1.886 0.971 -10.332 1.00 97.50 166 GLY A N 1
ATOM 1328 C CA . GLY A 1 166 ? -1.529 2.102 -9.476 1.00 97.50 166 GLY A CA 1
ATOM 1329 C C . GLY A 1 166 ? -0.469 1.718 -8.442 1.00 97.50 166 GLY A C 1
ATOM 1330 O O . GLY A 1 166 ? 0.545 2.404 -8.333 1.00 97.50 166 GLY A O 1
ATOM 1331 N N . ILE A 1 167 ? -0.652 0.577 -7.765 1.00 98.56 167 ILE A N 1
ATOM 1332 C CA . ILE A 1 167 ? 0.323 0.004 -6.817 1.00 98.56 167 ILE A CA 1
ATOM 1333 C C . ILE A 1 167 ? 1.664 -0.256 -7.511 1.00 98.56 167 ILE A C 1
ATOM 1335 O O . ILE A 1 167 ? 2.702 0.231 -7.073 1.00 98.56 167 ILE A O 1
ATOM 1339 N N . HIS A 1 168 ? 1.661 -0.965 -8.640 1.00 97.94 168 HIS A N 1
ATOM 1340 C CA . HIS A 1 168 ? 2.891 -1.286 -9.365 1.00 97.94 168 HIS A CA 1
ATOM 1341 C C . HIS A 1 168 ? 3.631 -0.020 -9.826 1.00 97.94 168 HIS A C 1
ATOM 1343 O O . HIS A 1 168 ? 4.857 0.060 -9.741 1.00 97.94 168 HIS A O 1
ATOM 1349 N N . PHE A 1 169 ? 2.903 1.010 -10.269 1.00 97.94 169 PHE A N 1
ATOM 1350 C CA . PHE A 1 169 ? 3.538 2.278 -10.614 1.00 97.94 169 PHE A CA 1
ATOM 1351 C C . PHE A 1 169 ? 4.093 3.005 -9.380 1.00 97.94 169 PHE A C 1
ATOM 1353 O O . PHE A 1 169 ? 5.209 3.512 -9.442 1.00 97.94 169 PHE A O 1
ATOM 1360 N N . SER A 1 170 ? 3.388 2.981 -8.245 1.00 98.38 170 SER A N 1
ATOM 1361 C CA . SER A 1 170 ? 3.899 3.494 -6.965 1.00 98.38 170 SER A CA 1
ATOM 1362 C C . SER A 1 170 ? 5.208 2.815 -6.544 1.00 98.38 170 SER A C 1
ATOM 1364 O O . SER A 1 170 ? 6.130 3.493 -6.086 1.00 98.38 170 SER A O 1
ATOM 1366 N N . VAL A 1 171 ? 5.337 1.500 -6.760 1.00 97.19 171 VAL A N 1
ATOM 1367 C CA . VAL A 1 171 ? 6.591 0.768 -6.520 1.00 97.19 171 VAL A CA 1
ATOM 1368 C C . VAL A 1 171 ? 7.727 1.331 -7.370 1.00 97.19 171 VAL A C 1
ATOM 1370 O O . VAL A 1 171 ? 8.773 1.673 -6.825 1.00 97.19 171 VAL A O 1
ATOM 1373 N N . ALA A 1 172 ? 7.506 1.515 -8.673 1.00 95.75 172 ALA A N 1
ATOM 1374 C CA . ALA A 1 172 ? 8.510 2.093 -9.566 1.00 95.75 172 ALA A CA 1
ATOM 1375 C C . ALA A 1 172 ? 8.911 3.527 -9.172 1.00 95.75 172 ALA A C 1
ATOM 1377 O O . ALA A 1 172 ? 10.093 3.860 -9.222 1.00 95.75 172 ALA A O 1
ATOM 1378 N N . VAL A 1 173 ? 7.951 4.358 -8.748 1.00 97.06 173 VAL A N 1
ATOM 1379 C CA . VAL A 1 173 ? 8.214 5.730 -8.283 1.00 97.06 173 VAL A CA 1
ATOM 1380 C C . VAL A 1 173 ? 9.115 5.734 -7.046 1.00 97.06 173 VAL A C 1
ATOM 1382 O O . VAL A 1 173 ? 10.076 6.499 -6.996 1.00 97.06 173 VAL A O 1
ATOM 1385 N N . HIS A 1 174 ? 8.860 4.860 -6.072 1.00 96.56 174 HIS A N 1
ATOM 1386 C CA . HIS A 1 174 ? 9.709 4.749 -4.882 1.00 96.56 174 HIS A CA 1
ATOM 1387 C C . HIS A 1 174 ? 11.086 4.181 -5.191 1.00 96.56 174 HIS A C 1
ATOM 1389 O O . HIS A 1 174 ? 12.069 4.686 -4.665 1.00 96.56 174 HIS A O 1
ATOM 1395 N N . SER A 1 175 ? 11.176 3.182 -6.070 1.00 93.75 175 SER A N 1
ATOM 1396 C CA . SER A 1 175 ? 12.467 2.674 -6.535 1.00 93.75 175 SER A CA 1
ATOM 1397 C C . SER A 1 175 ? 13.295 3.755 -7.238 1.00 93.75 175 SER A C 1
ATOM 1399 O O . SER A 1 175 ? 14.510 3.769 -7.091 1.00 93.75 175 SER A O 1
ATOM 1401 N N . ALA A 1 176 ? 12.657 4.672 -7.971 1.00 94.44 176 ALA A N 1
ATOM 1402 C CA . ALA A 1 176 ? 13.332 5.821 -8.569 1.00 94.44 176 ALA A CA 1
ATOM 1403 C C . ALA A 1 176 ? 13.758 6.860 -7.516 1.00 94.44 176 ALA A C 1
ATOM 1405 O O . ALA A 1 176 ? 14.903 7.300 -7.534 1.00 94.44 176 ALA A O 1
ATOM 1406 N N . LYS A 1 177 ? 12.873 7.226 -6.573 1.00 95.19 177 LYS A N 1
ATOM 1407 C CA . LYS A 1 177 ? 13.169 8.175 -5.477 1.00 95.19 177 LYS A CA 1
ATOM 1408 C C . LYS A 1 177 ? 14.323 7.678 -4.601 1.00 95.19 177 LYS A C 1
ATOM 1410 O O . LYS A 1 177 ? 15.251 8.427 -4.311 1.00 95.19 177 LYS A O 1
ATOM 1415 N N . ASN A 1 178 ? 14.249 6.410 -4.206 1.00 93.38 178 ASN A N 1
ATOM 1416 C CA . ASN A 1 178 ? 15.123 5.753 -3.242 1.00 93.38 178 ASN A CA 1
ATOM 1417 C C . ASN A 1 178 ? 16.055 4.761 -3.960 1.00 93.38 178 ASN A C 1
ATOM 1419 O O . ASN A 1 178 ? 16.095 3.578 -3.619 1.00 93.38 178 ASN A O 1
ATOM 1423 N N . PHE A 1 179 ? 16.757 5.218 -5.001 1.00 92.06 179 PHE A N 1
ATOM 1424 C CA . PHE A 1 179 ? 17.541 4.335 -5.865 1.00 92.06 179 PHE A CA 1
ATOM 1425 C C . PHE A 1 179 ? 18.803 3.797 -5.186 1.00 92.06 179 PHE A C 1
ATOM 1427 O O . PHE A 1 179 ? 19.122 2.616 -5.304 1.00 92.06 179 PHE A O 1
ATOM 1434 N N . LYS A 1 180 ? 19.542 4.652 -4.475 1.00 88.25 180 LYS A N 1
ATOM 1435 C CA . LYS A 1 180 ? 20.763 4.228 -3.783 1.00 88.25 180 LYS A CA 1
ATOM 1436 C C . LYS A 1 180 ? 20.911 4.941 -2.453 1.00 88.25 180 LYS A C 1
ATOM 1438 O O . LYS A 1 180 ? 20.988 6.164 -2.425 1.00 88.25 180 LYS A O 1
ATOM 1443 N N . LYS A 1 181 ? 21.005 4.177 -1.366 1.00 85.88 181 LYS A N 1
ATOM 1444 C CA . LYS A 1 181 ? 21.274 4.717 -0.031 1.00 85.88 181 LYS A CA 1
ATOM 1445 C C . LYS A 1 181 ? 22.721 5.231 0.071 1.00 85.88 181 LYS A C 1
ATOM 1447 O O . LYS A 1 181 ? 23.642 4.584 -0.432 1.00 85.88 181 LYS A O 1
ATOM 1452 N N . ASN A 1 182 ? 22.914 6.387 0.697 1.00 84.00 182 ASN A N 1
ATOM 1453 C CA . ASN A 1 182 ? 24.205 6.978 1.057 1.00 84.00 182 ASN A CA 1
ATOM 1454 C C . ASN A 1 182 ? 24.140 7.558 2.485 1.00 84.00 182 ASN A C 1
ATOM 1456 O O . ASN A 1 182 ? 23.092 7.503 3.129 1.00 84.00 182 ASN A O 1
ATOM 1460 N N . ASP A 1 183 ? 25.247 8.121 2.975 1.00 82.50 183 ASP A N 1
ATOM 1461 C CA . ASP A 1 183 ? 25.330 8.668 4.343 1.00 82.50 183 ASP A CA 1
ATOM 1462 C C . ASP A 1 183 ? 24.333 9.811 4.596 1.00 82.50 183 ASP A C 1
ATOM 1464 O O . ASP A 1 183 ? 23.895 10.022 5.724 1.00 82.50 183 ASP A O 1
ATOM 1468 N N . ASN A 1 184 ? 23.913 10.502 3.534 1.00 82.44 184 ASN A N 1
ATOM 1469 C CA . ASN A 1 184 ? 23.004 11.642 3.600 1.00 82.44 184 ASN A CA 1
ATOM 1470 C C . ASN A 1 184 ? 21.550 11.283 3.220 1.00 82.44 184 ASN A C 1
ATOM 1472 O O . ASN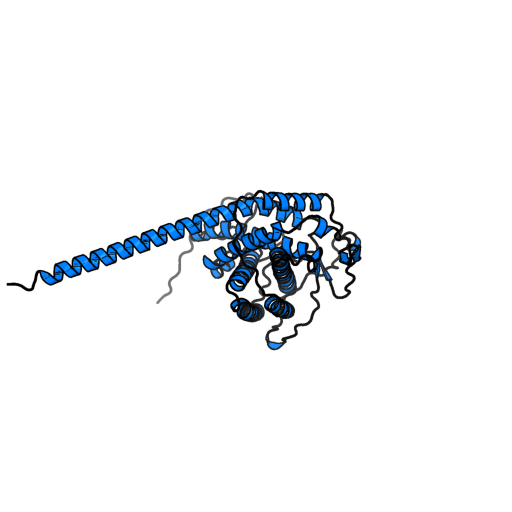 A 1 184 ? 20.743 12.180 2.980 1.00 82.44 184 ASN A O 1
ATOM 1476 N N . GLY A 1 185 ? 21.204 9.994 3.124 1.00 85.06 185 GLY A N 1
ATOM 1477 C CA . GLY A 1 185 ? 19.869 9.530 2.741 1.00 85.06 185 GLY A CA 1
ATOM 1478 C C . GLY A 1 185 ? 19.861 8.688 1.466 1.00 85.06 185 GLY A C 1
ATOM 1479 O O . GLY A 1 185 ? 20.472 7.622 1.419 1.00 85.06 185 GLY A O 1
ATOM 1480 N N . TYR A 1 186 ? 19.102 9.112 0.452 1.00 87.94 186 TYR A N 1
ATOM 1481 C CA . TYR A 1 186 ? 18.957 8.378 -0.808 1.00 87.94 186 TYR A CA 1
ATOM 1482 C C . TYR A 1 186 ? 19.259 9.265 -2.012 1.00 87.94 186 TYR A C 1
ATOM 1484 O O . TYR A 1 186 ? 18.789 10.394 -2.108 1.00 87.94 186 TYR A O 1
ATOM 1492 N N . LEU A 1 187 ? 19.991 8.705 -2.969 1.00 90.12 187 LEU A N 1
ATOM 1493 C CA . LEU A 1 187 ? 20.106 9.227 -4.321 1.00 90.12 187 LEU A CA 1
ATOM 1494 C C . LEU A 1 187 ? 18.914 8.747 -5.149 1.00 90.12 187 LEU A C 1
ATOM 1496 O O . LEU A 1 187 ? 18.541 7.572 -5.072 1.00 90.12 187 LEU A O 1
ATOM 1500 N N . SER A 1 188 ? 18.362 9.640 -5.967 1.00 91.38 188 SER A N 1
ATOM 1501 C CA . SER A 1 188 ? 17.306 9.314 -6.924 1.00 91.38 188 SER A CA 1
ATOM 1502 C C . SER A 1 188 ? 17.865 8.975 -8.308 1.00 91.38 188 SER A C 1
ATOM 1504 O O . SER A 1 188 ? 18.878 9.525 -8.734 1.00 91.38 188 SER A O 1
ATOM 1506 N N . ASP A 1 189 ? 17.164 8.107 -9.034 1.00 91.62 189 ASP A N 1
ATOM 1507 C CA . ASP A 1 189 ? 17.407 7.803 -10.445 1.00 91.62 189 ASP A CA 1
ATOM 1508 C C . ASP A 1 189 ? 16.130 8.060 -11.255 1.00 91.62 189 ASP A C 1
ATOM 1510 O O . ASP A 1 189 ? 15.201 7.247 -11.306 1.00 91.62 189 ASP A O 1
ATOM 1514 N N . PHE A 1 190 ? 16.094 9.222 -11.908 1.00 90.56 190 PHE A N 1
ATOM 1515 C CA . PHE A 1 190 ? 14.989 9.623 -12.772 1.00 90.56 190 PHE A CA 1
ATOM 1516 C C . PHE A 1 190 ? 14.805 8.692 -13.981 1.00 90.56 190 PHE A C 1
ATOM 1518 O O . PHE A 1 190 ? 13.678 8.510 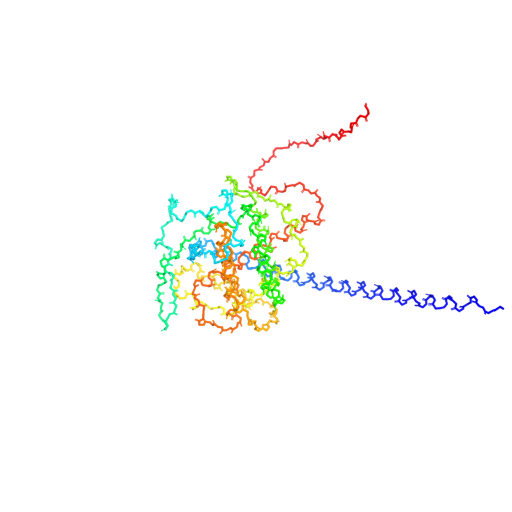-14.441 1.00 90.56 190 PHE A O 1
ATOM 1525 N N . GLY A 1 191 ? 15.868 8.044 -14.466 1.00 90.56 191 GLY A N 1
ATOM 1526 C CA . GLY A 1 191 ? 15.795 7.122 -15.599 1.00 90.56 191 GLY A CA 1
ATOM 1527 C C . GLY A 1 191 ? 14.906 5.911 -15.309 1.00 90.56 191 GLY A C 1
ATOM 1528 O O . GLY A 1 191 ? 14.180 5.447 -16.190 1.00 90.56 191 GLY A O 1
ATOM 1529 N N . ILE A 1 192 ? 14.876 5.435 -14.058 1.00 90.50 192 ILE A N 1
ATOM 1530 C CA . ILE A 1 192 ? 13.947 4.375 -13.629 1.00 90.50 192 ILE A CA 1
ATOM 1531 C C . ILE A 1 192 ? 12.498 4.846 -13.744 1.00 90.50 192 ILE A C 1
ATOM 1533 O O . ILE A 1 192 ? 11.642 4.103 -14.235 1.00 90.50 192 ILE A O 1
ATOM 1537 N N . TYR A 1 193 ? 12.215 6.073 -13.302 1.00 93.38 193 TYR A N 1
ATOM 1538 C CA . TYR A 1 193 ? 10.882 6.651 -13.417 1.00 93.38 193 TYR A CA 1
ATOM 1539 C C . TYR A 1 193 ? 10.481 6.816 -14.884 1.00 93.38 193 TYR A C 1
ATOM 1541 O O . TYR A 1 193 ? 9.420 6.331 -15.275 1.00 93.38 193 TYR A O 1
ATOM 1549 N N . GLU A 1 194 ? 11.341 7.429 -15.699 1.00 92.81 194 GLU A N 1
ATOM 1550 C CA . GLU A 1 194 ? 11.103 7.687 -17.121 1.00 92.81 194 GLU A CA 1
ATOM 1551 C C . GLU A 1 194 ? 10.758 6.398 -17.882 1.00 92.81 194 GLU A C 1
ATOM 1553 O O . GLU A 1 194 ? 9.742 6.338 -18.573 1.00 92.81 194 GLU A O 1
ATOM 1558 N N . GLN A 1 195 ? 11.521 5.320 -17.671 1.00 92.50 195 GLN A N 1
ATOM 1559 C CA . GLN A 1 195 ? 11.272 4.021 -18.311 1.00 92.50 195 GLN A CA 1
ATOM 1560 C C . GLN A 1 195 ? 9.931 3.384 -17.921 1.00 92.50 195 GLN A C 1
ATOM 1562 O O . GLN A 1 195 ? 9.381 2.563 -18.661 1.00 92.50 195 GLN A O 1
ATOM 1567 N N . LYS A 1 196 ? 9.418 3.682 -16.724 1.00 93.12 196 LYS A N 1
ATOM 1568 C CA . LYS A 1 196 ? 8.178 3.090 -16.202 1.00 93.12 196 LYS A CA 1
ATOM 1569 C C . LYS A 1 196 ? 6.973 4.011 -16.365 1.00 93.12 196 LYS A C 1
ATOM 1571 O O . LYS A 1 196 ? 5.841 3.522 -16.260 1.00 93.12 196 LYS A O 1
ATOM 1576 N N . TYR A 1 197 ? 7.189 5.293 -16.627 1.00 94.38 197 TYR A N 1
ATOM 1577 C CA . TYR A 1 197 ? 6.144 6.290 -16.760 1.00 94.38 197 TYR A CA 1
ATOM 1578 C C . TYR A 1 197 ? 5.280 6.044 -17.997 1.00 94.38 197 TYR A C 1
ATOM 1580 O O . TYR A 1 197 ? 5.760 5.831 -19.105 1.00 94.38 197 TYR A O 1
ATOM 1588 N N . THR A 1 198 ? 3.965 6.118 -17.804 1.00 91.69 198 THR A N 1
ATOM 1589 C CA . THR A 1 198 ? 2.999 6.338 -18.885 1.00 91.69 198 THR A CA 1
ATOM 1590 C C . THR A 1 198 ? 1.852 7.185 -18.330 1.00 91.69 198 THR A C 1
ATOM 1592 O O . THR A 1 198 ? 1.526 7.039 -17.143 1.00 91.69 198 THR A O 1
ATOM 1595 N N . PRO A 1 199 ? 1.157 7.989 -19.158 1.00 89.62 199 PRO A N 1
ATOM 1596 C CA . PRO A 1 199 ? -0.026 8.726 -18.711 1.00 89.62 199 PRO A CA 1
ATOM 1597 C C . PRO A 1 199 ? -1.084 7.814 -18.069 1.00 89.62 199 PRO A C 1
ATOM 1599 O O . PRO A 1 199 ? -1.693 8.163 -17.062 1.00 89.62 199 PRO A O 1
ATOM 1602 N N . ASN A 1 200 ? -1.260 6.595 -18.593 1.00 88.06 200 ASN A N 1
ATOM 1603 C CA . ASN A 1 200 ? -2.202 5.612 -18.048 1.00 88.06 200 ASN A CA 1
ATOM 1604 C C . ASN A 1 200 ? -1.822 5.144 -16.640 1.00 88.06 200 ASN A C 1
ATOM 1606 O O . ASN A 1 200 ? -2.685 5.072 -15.771 1.00 88.06 200 ASN A O 1
ATOM 1610 N N . ARG A 1 201 ? -0.541 4.849 -16.391 1.00 93.12 201 ARG A N 1
ATOM 1611 C CA . ARG A 1 201 ? -0.070 4.425 -15.064 1.00 93.12 201 ARG A CA 1
ATOM 1612 C C . ARG A 1 201 ? -0.233 5.525 -14.019 1.00 93.12 201 ARG A C 1
ATOM 1614 O O . ARG A 1 201 ? -0.663 5.232 -12.908 1.00 93.12 201 ARG A O 1
ATOM 1621 N N . ARG A 1 202 ? 0.008 6.784 -14.390 1.00 92.50 202 ARG A N 1
ATOM 1622 C CA . ARG A 1 202 ? -0.264 7.925 -13.505 1.00 92.50 202 ARG A CA 1
ATOM 1623 C C . ARG A 1 202 ? -1.760 8.115 -13.245 1.00 92.50 202 ARG A C 1
ATOM 1625 O O . ARG A 1 202 ? -2.154 8.296 -12.098 1.00 92.50 202 ARG A O 1
ATOM 1632 N N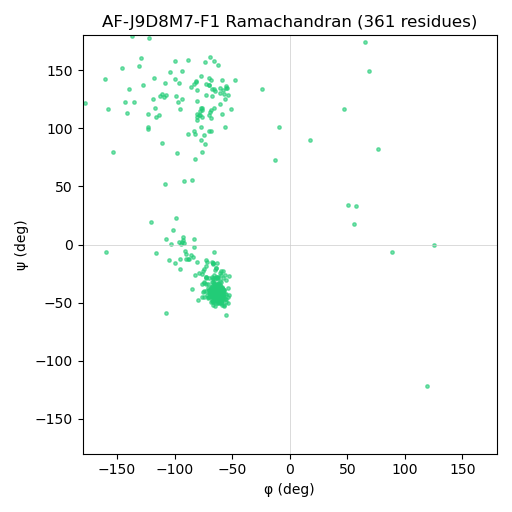 . ARG A 1 203 ? -2.618 7.983 -14.265 1.00 89.81 203 ARG A N 1
ATOM 1633 C CA . ARG A 1 203 ? -4.081 7.990 -14.063 1.00 89.81 203 ARG A CA 1
ATOM 1634 C C . ARG A 1 203 ? -4.535 6.869 -13.126 1.00 89.81 203 ARG A C 1
ATOM 1636 O O . ARG A 1 203 ? -5.367 7.109 -12.259 1.00 89.81 203 ARG A O 1
ATOM 1643 N N . ASN A 1 204 ? -3.944 5.681 -13.236 1.00 93.06 204 ASN A N 1
ATOM 1644 C CA . ASN A 1 204 ? -4.219 4.563 -12.331 1.00 93.06 204 ASN A CA 1
ATOM 1645 C C . ASN A 1 204 ? -3.758 4.842 -10.889 1.00 93.06 204 ASN A C 1
ATOM 1647 O O . ASN A 1 204 ? -4.426 4.427 -9.946 1.00 93.06 204 ASN A O 1
ATOM 1651 N N . LEU A 1 205 ? -2.667 5.590 -10.702 1.00 94.38 205 LEU A N 1
ATOM 1652 C CA . LEU A 1 205 ? -2.224 6.054 -9.385 1.00 94.38 205 LEU A CA 1
ATOM 1653 C C . LEU A 1 205 ? -3.228 7.038 -8.757 1.00 94.38 205 LEU A C 1
ATOM 1655 O O . LEU A 1 205 ? -3.608 6.880 -7.599 1.00 94.38 205 LEU A O 1
ATOM 1659 N N . HIS A 1 206 ? -3.728 8.002 -9.535 1.00 92.88 206 HIS A N 1
ATOM 1660 C CA . HIS A 1 206 ? -4.793 8.917 -9.102 1.00 92.88 206 HIS A CA 1
ATOM 1661 C C . HIS A 1 206 ? -6.104 8.186 -8.791 1.00 92.88 206 HIS A C 1
ATOM 1663 O O . HIS A 1 206 ? -6.753 8.459 -7.780 1.00 92.88 206 HIS A O 1
ATOM 1669 N N . PHE A 1 207 ? -6.476 7.225 -9.638 1.00 90.94 207 PHE A N 1
ATOM 1670 C CA . PHE A 1 207 ? -7.634 6.364 -9.425 1.00 90.94 207 PHE A CA 1
ATOM 1671 C C . PHE A 1 207 ? -7.529 5.605 -8.098 1.00 90.94 207 PHE A C 1
ATOM 1673 O O . PHE A 1 207 ? -8.491 5.570 -7.333 1.00 90.94 207 PHE A O 1
ATOM 1680 N N . LEU A 1 208 ? -6.349 5.061 -7.795 1.00 95.38 208 LEU A N 1
ATOM 1681 C CA . LEU A 1 208 ? -6.087 4.380 -6.535 1.00 95.38 208 LEU A CA 1
ATOM 1682 C C . LEU A 1 208 ? -6.199 5.326 -5.329 1.00 95.38 208 LEU A C 1
ATOM 1684 O O . LEU A 1 208 ? -6.837 4.956 -4.349 1.00 95.38 208 LEU A O 1
ATOM 1688 N N . LEU A 1 209 ? -5.678 6.557 -5.389 1.00 95.12 209 LEU A N 1
ATOM 1689 C CA . LEU A 1 209 ? -5.860 7.518 -4.289 1.00 95.12 209 LEU A CA 1
ATOM 1690 C C . LEU A 1 209 ? -7.345 7.799 -4.021 1.00 95.12 209 LEU A C 1
ATOM 1692 O O . LEU A 1 209 ? -7.787 7.775 -2.873 1.00 95.12 209 LEU A O 1
ATOM 1696 N N . LEU A 1 210 ? -8.130 8.035 -5.075 1.00 92.50 210 LEU A N 1
ATOM 1697 C CA . LEU A 1 210 ? -9.569 8.277 -4.950 1.00 92.50 210 LEU A CA 1
ATOM 1698 C C . LEU A 1 210 ? -10.326 7.052 -4.419 1.00 92.50 210 LEU A C 1
ATOM 1700 O O . LEU A 1 210 ? -11.287 7.201 -3.663 1.00 92.50 210 LEU A O 1
ATOM 1704 N N . PHE A 1 211 ? -9.882 5.847 -4.777 1.00 91.94 211 PHE A N 1
ATOM 1705 C CA . PHE A 1 211 ? -10.402 4.606 -4.216 1.00 91.94 211 PHE A CA 1
ATOM 1706 C C . PHE A 1 211 ? -10.157 4.522 -2.702 1.00 91.94 211 PHE A C 1
ATOM 1708 O O . PHE A 1 211 ? -11.089 4.285 -1.934 1.00 91.94 211 PHE A O 1
ATOM 1715 N N . LEU A 1 212 ? -8.930 4.796 -2.255 1.00 95.56 212 LEU A N 1
ATOM 1716 C CA . LEU A 1 212 ? -8.575 4.765 -0.833 1.00 95.56 212 LEU A CA 1
ATOM 1717 C C . LEU A 1 212 ? -9.281 5.875 -0.037 1.00 95.56 212 LEU A C 1
ATOM 1719 O O . LEU A 1 212 ? -9.786 5.625 1.054 1.00 95.56 212 LEU A O 1
ATOM 1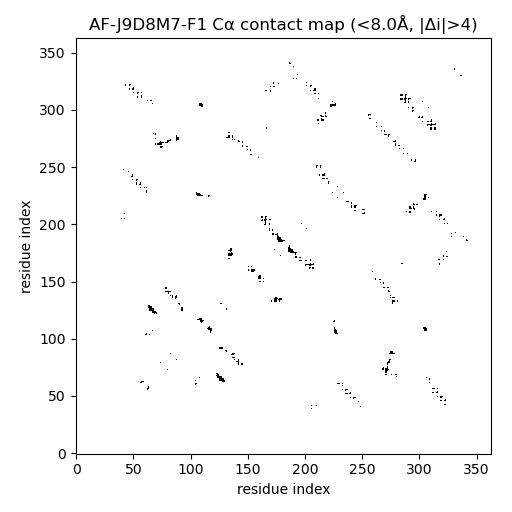723 N N . LYS A 1 213 ? -9.420 7.074 -0.617 1.00 93.19 213 LYS A N 1
ATOM 1724 C CA . LYS A 1 213 ? -10.229 8.179 -0.071 1.00 93.19 213 LYS A CA 1
ATOM 1725 C C . LYS A 1 213 ? -11.670 7.740 0.220 1.00 93.19 213 LYS A C 1
ATOM 1727 O O . LYS A 1 213 ? -12.222 8.050 1.279 1.00 93.19 213 LYS A O 1
ATOM 1732 N N . ARG A 1 214 ? -12.286 7.013 -0.722 1.00 91.12 214 ARG A N 1
ATOM 1733 C CA . ARG A 1 214 ? -13.647 6.479 -0.573 1.00 91.12 214 ARG A CA 1
ATOM 1734 C C . ARG A 1 214 ? -13.722 5.493 0.591 1.00 91.12 214 ARG A C 1
ATOM 1736 O O . ARG A 1 214 ? -14.623 5.620 1.411 1.0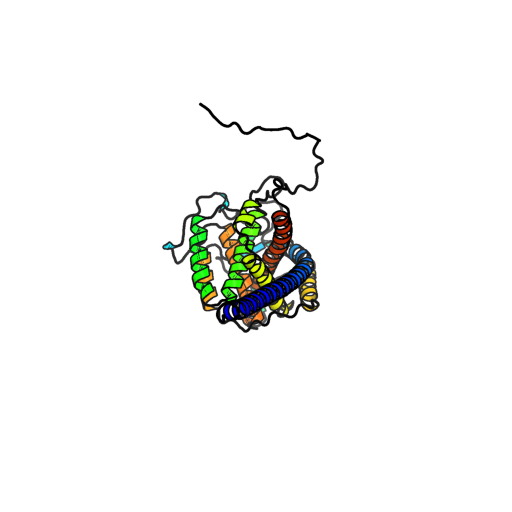0 91.12 214 ARG A O 1
ATOM 1743 N N . ALA A 1 215 ? -12.774 4.561 0.691 1.00 93.69 215 ALA A N 1
ATOM 1744 C CA . ALA A 1 215 ? -12.711 3.619 1.809 1.00 93.69 215 ALA A CA 1
ATOM 1745 C C . ALA A 1 215 ? -12.593 4.331 3.163 1.00 93.69 215 ALA A C 1
ATOM 1747 O O . ALA A 1 215 ? -13.289 3.986 4.116 1.00 93.69 215 ALA A O 1
ATOM 1748 N N . LEU A 1 216 ? -11.787 5.391 3.220 1.00 95.00 216 LEU A N 1
ATOM 1749 C CA . LEU A 1 216 ? -11.548 6.171 4.428 1.00 95.00 216 LEU A CA 1
ATOM 1750 C C . LEU A 1 216 ? -12.812 6.872 4.973 1.00 95.00 216 LEU A C 1
ATOM 1752 O O . LEU A 1 216 ? -12.840 7.276 6.132 1.00 95.00 216 LEU A O 1
ATOM 1756 N N . LYS A 1 217 ? -13.891 6.994 4.184 1.00 92.25 217 LYS A N 1
ATOM 1757 C CA . LYS A 1 217 ? -15.186 7.507 4.675 1.00 92.25 217 LYS A CA 1
ATOM 1758 C C . LYS A 1 217 ? -15.868 6.575 5.669 1.00 92.25 217 LYS A C 1
ATOM 1760 O O . LYS A 1 217 ? -16.614 7.053 6.519 1.00 92.25 217 LYS A O 1
ATOM 1765 N N . ASN A 1 218 ? -15.602 5.278 5.551 1.00 93.69 218 ASN A N 1
ATOM 1766 C CA . ASN A 1 218 ? -16.190 4.248 6.398 1.00 93.69 218 ASN A CA 1
ATOM 1767 C C . ASN A 1 218 ? -15.296 3.913 7.598 1.00 93.69 218 ASN A C 1
ATOM 1769 O O . ASN A 1 218 ? -15.644 3.043 8.386 1.00 93.69 218 ASN A O 1
ATOM 1773 N N . VAL A 1 219 ? -14.159 4.600 7.750 1.00 96.19 219 VAL A N 1
ATOM 1774 C CA . VAL A 1 219 ? -13.280 4.459 8.913 1.00 96.19 219 VAL A CA 1
ATOM 1775 C C . VAL A 1 219 ? -13.758 5.376 10.032 1.00 96.19 219 VAL A C 1
ATOM 1777 O O . VAL A 1 219 ? -14.057 6.555 9.820 1.00 96.19 219 VAL A O 1
ATOM 1780 N N . SER A 1 220 ? -13.789 4.833 11.243 1.00 94.56 220 SER A N 1
ATOM 1781 C CA . SER A 1 220 ? -14.098 5.563 12.466 1.00 94.56 220 SER A CA 1
ATOM 1782 C C . SER A 1 220 ? -13.035 5.298 13.534 1.00 94.56 220 SER A C 1
ATOM 1784 O O . SER A 1 220 ? -12.266 4.339 13.439 1.00 94.56 220 SER A O 1
ATOM 1786 N N . MET A 1 221 ? -12.953 6.173 14.539 1.00 93.44 221 MET A N 1
ATOM 1787 C CA . MET A 1 221 ? -11.918 6.067 15.573 1.00 93.44 221 MET A CA 1
ATOM 1788 C C . MET A 1 221 ? -12.059 4.802 16.425 1.00 93.44 221 MET A C 1
ATOM 1790 O O . MET A 1 221 ? -11.051 4.257 16.858 1.00 93.44 221 MET A O 1
ATOM 1794 N N . GLU A 1 222 ? -13.281 4.301 16.602 1.00 91.19 222 GLU A N 1
ATOM 1795 C CA . GLU A 1 222 ? -13.591 3.095 17.379 1.00 91.19 222 GLU A CA 1
ATOM 1796 C C . GLU A 1 222 ? -12.981 1.827 16.758 1.00 91.19 222 GLU A C 1
ATOM 1798 O O . GLU A 1 222 ? -12.765 0.818 17.428 1.00 91.19 222 GLU A O 1
ATOM 1803 N N . MET A 1 223 ? -12.670 1.856 15.459 1.00 92.25 223 MET A N 1
ATOM 1804 C CA . MET A 1 223 ? -12.009 0.731 14.795 1.00 92.25 223 MET A CA 1
ATOM 1805 C C . MET A 1 223 ? -10.533 0.590 15.207 1.00 92.25 223 MET A C 1
ATOM 1807 O O . MET A 1 223 ? -9.933 -0.467 15.000 1.00 92.25 223 MET A O 1
ATOM 1811 N N . PHE A 1 224 ? -9.956 1.623 15.829 1.00 90.38 224 PHE A N 1
ATOM 1812 C CA . PHE A 1 224 ? -8.610 1.603 16.400 1.00 90.38 224 PHE A CA 1
A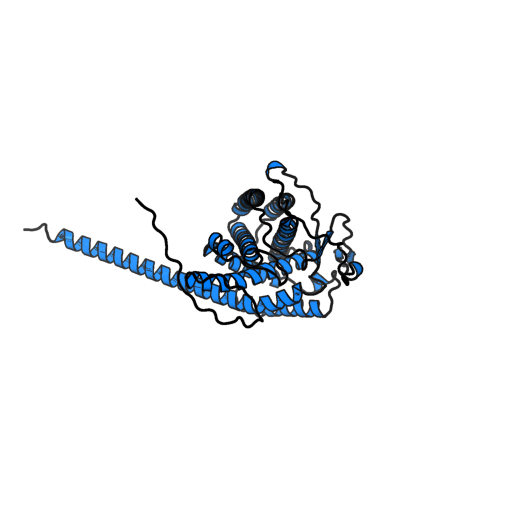TOM 1813 C C . PHE A 1 224 ? -8.590 1.249 17.894 1.00 90.38 224 PHE A C 1
ATOM 1815 O O . PHE A 1 224 ? -7.509 1.183 18.462 1.00 90.38 224 PHE A O 1
ATOM 1822 N N . ASP A 1 225 ? -9.736 0.989 18.540 1.00 86.25 225 ASP A N 1
ATOM 1823 C CA . ASP A 1 225 ? -9.827 0.800 20.002 1.00 86.25 225 ASP A CA 1
ATOM 1824 C C . ASP A 1 225 ? -8.926 -0.314 20.556 1.00 86.25 225 ASP A C 1
ATOM 1826 O O . ASP A 1 225 ? -8.540 -0.278 21.723 1.00 86.25 225 ASP A O 1
ATOM 1830 N N . CYS A 1 226 ? -8.597 -1.314 19.736 1.00 84.00 226 CYS A N 1
ATOM 1831 C CA . CYS A 1 226 ? -7.740 -2.422 20.144 1.00 84.00 226 CYS A CA 1
ATOM 1832 C C . CYS A 1 226 ? -6.253 -2.211 19.834 1.00 84.00 226 CYS A C 1
ATOM 1834 O O . CYS A 1 226 ? -5.459 -3.120 20.064 1.00 84.00 226 CYS A O 1
ATOM 1836 N N . VAL A 1 227 ? -5.869 -1.026 19.355 1.00 82.94 227 VAL A N 1
ATOM 1837 C CA . VAL A 1 227 ? -4.480 -0.565 19.275 1.00 82.94 227 VAL A CA 1
ATOM 1838 C C . VAL A 1 227 ? -4.318 0.568 20.280 1.00 82.94 227 VAL A C 1
ATOM 1840 O O . VAL A 1 227 ? -5.107 1.514 20.305 1.00 82.94 227 VAL A O 1
ATOM 1843 N N . ASN A 1 228 ? -3.296 0.484 21.126 1.00 80.44 228 ASN A N 1
ATOM 1844 C CA . ASN A 1 228 ? -3.034 1.507 22.135 1.00 80.44 228 ASN A CA 1
ATOM 1845 C C . ASN A 1 228 ? -2.270 2.682 21.510 1.00 80.44 228 ASN A C 1
ATOM 1847 O O . ASN A 1 228 ? -1.065 2.831 21.709 1.00 80.44 228 ASN A O 1
ATOM 1851 N N . LEU A 1 229 ? -3.002 3.463 20.713 1.00 87.69 229 LEU A N 1
ATOM 1852 C CA . LEU A 1 229 ? -2.510 4.673 20.066 1.00 87.69 229 LEU A CA 1
ATOM 1853 C C . LEU A 1 229 ? -2.273 5.779 21.092 1.00 87.69 229 LEU A C 1
ATOM 1855 O O . LEU A 1 229 ? -3.143 6.041 21.929 1.00 87.69 229 LEU A O 1
ATOM 1859 N N . ASP A 1 230 ? -1.156 6.485 20.960 1.00 88.81 230 AS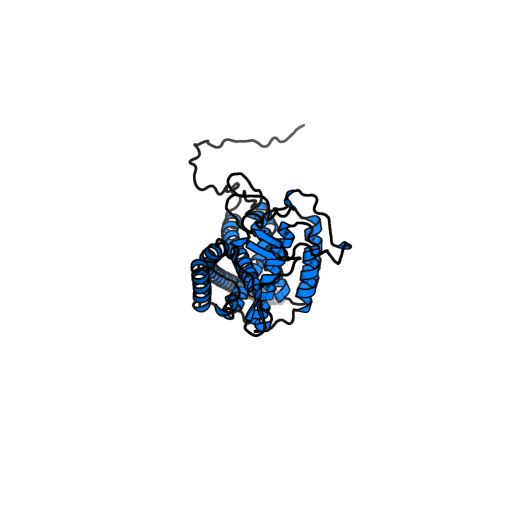P A N 1
ATOM 1860 C CA . ASP A 1 230 ? -0.921 7.707 21.715 1.00 88.81 230 ASP A CA 1
ATOM 1861 C C . ASP A 1 230 ? -1.849 8.856 21.266 1.00 88.81 230 ASP A C 1
ATOM 1863 O O . ASP A 1 230 ? -2.457 8.850 20.185 1.00 88.81 230 ASP A O 1
ATOM 1867 N N . ASP A 1 231 ? -1.982 9.870 22.124 1.00 91.69 231 ASP A N 1
ATOM 1868 C CA . ASP A 1 231 ? -2.880 11.005 21.879 1.00 91.69 231 ASP A CA 1
ATOM 1869 C C . ASP A 1 231 ? -2.507 11.779 20.607 1.00 91.69 231 ASP A C 1
ATOM 1871 O O . ASP A 1 231 ? -3.378 12.305 19.906 1.00 91.69 231 ASP A O 1
ATOM 1875 N N . LYS A 1 232 ? -1.211 11.819 20.275 1.00 93.19 232 LYS A N 1
ATOM 1876 C CA . LYS A 1 232 ? -0.690 12.522 19.101 1.00 93.19 232 LYS A CA 1
ATOM 1877 C C . LYS A 1 232 ? -1.132 11.824 17.811 1.00 93.19 232 LYS A C 1
ATOM 1879 O O . LYS A 1 232 ? -1.692 12.466 16.923 1.00 93.19 232 LYS A O 1
ATOM 1884 N N . THR A 1 233 ? -0.944 10.513 17.730 1.00 93.75 233 THR A N 1
ATOM 1885 C CA . THR A 1 233 ? -1.362 9.666 16.611 1.00 93.75 233 THR A CA 1
ATOM 1886 C C . THR A 1 233 ? -2.875 9.696 16.458 1.00 93.75 233 THR A C 1
ATOM 1888 O O . THR A 1 233 ? -3.383 9.893 15.351 1.00 93.75 233 THR A O 1
ATOM 1891 N N . ARG A 1 234 ? -3.616 9.604 17.572 1.00 94.62 234 ARG A N 1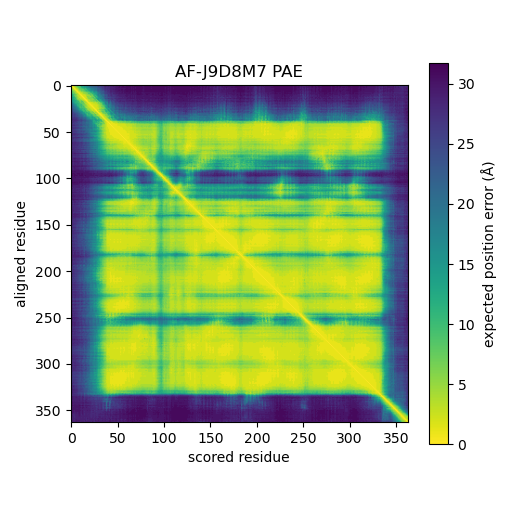
ATOM 1892 C CA . ARG A 1 234 ? -5.078 9.746 17.588 1.00 94.62 234 ARG A CA 1
ATOM 1893 C C . ARG A 1 234 ? -5.524 11.076 16.977 1.00 94.62 234 ARG A C 1
ATOM 1895 O O . ARG A 1 234 ? -6.416 11.080 16.127 1.00 94.62 234 ARG A O 1
ATOM 1902 N N . ALA A 1 235 ? -4.894 12.188 17.357 1.00 97.25 235 ALA A N 1
ATOM 1903 C CA . ALA A 1 235 ? -5.208 13.509 16.817 1.00 97.25 235 ALA A CA 1
ATOM 1904 C C . ALA A 1 235 ? -4.929 13.606 15.306 1.00 97.25 235 ALA A C 1
ATOM 1906 O O . ALA A 1 235 ? -5.748 14.152 14.560 1.00 97.25 235 ALA A O 1
ATOM 1907 N N . TYR A 1 236 ? -3.818 13.041 14.824 1.00 98.12 236 TYR A N 1
ATOM 1908 C CA . TYR A 1 236 ? -3.518 13.028 13.391 1.00 98.12 236 TYR A CA 1
ATOM 1909 C C . TYR A 1 236 ? -4.499 12.175 12.582 1.00 98.12 236 TYR A C 1
ATOM 1911 O O . TYR A 1 236 ? -4.957 12.620 11.529 1.00 98.12 236 TYR A O 1
ATOM 1919 N N . ILE A 1 237 ? -4.895 10.999 13.081 1.00 97.62 237 ILE A N 1
ATOM 1920 C CA . ILE A 1 237 ? -5.918 10.170 12.426 1.00 97.62 237 ILE A CA 1
ATOM 1921 C C . ILE A 1 237 ? -7.254 10.917 12.386 1.00 97.62 237 ILE A C 1
ATOM 1923 O O . ILE A 1 237 ? -7.880 10.992 11.330 1.00 97.62 237 ILE A O 1
ATOM 1927 N N . GLN A 1 238 ? -7.683 11.539 13.487 1.00 97.44 238 GLN A N 1
ATOM 1928 C CA . GLN A 1 238 ? -8.908 12.347 13.499 1.00 97.44 238 GLN A CA 1
ATOM 1929 C C . GLN A 1 238 ? -8.858 13.479 12.465 1.00 97.44 238 GLN A C 1
ATOM 1931 O O . GLN A 1 238 ? -9.825 13.682 11.726 1.00 97.44 238 GLN A O 1
ATOM 1936 N N . LYS A 1 239 ? -7.719 14.175 12.361 1.00 98.00 239 LYS A N 1
ATOM 1937 C CA . LYS A 1 239 ? -7.486 15.210 11.347 1.00 98.00 239 LYS A CA 1
ATOM 1938 C C . LYS A 1 239 ? -7.581 14.640 9.929 1.00 98.00 239 LYS A C 1
ATOM 1940 O O . LYS A 1 239 ? -8.234 15.246 9.080 1.00 98.00 239 LYS A O 1
ATOM 1945 N N . LEU A 1 240 ? -6.987 13.473 9.676 1.00 98.12 240 LEU A N 1
ATOM 1946 C CA . LEU A 1 240 ? -7.063 12.781 8.388 1.00 98.12 240 LEU A CA 1
ATOM 1947 C C . LEU A 1 240 ? -8.521 12.464 8.014 1.00 98.12 240 LEU A C 1
ATOM 1949 O O . LEU A 1 240 ? -8.958 12.770 6.902 1.00 98.12 240 LEU A O 1
ATOM 1953 N N . LEU A 1 241 ? -9.291 11.897 8.949 1.00 96.94 241 LEU A N 1
ATOM 1954 C CA . LEU A 1 241 ? -10.703 11.563 8.737 1.00 96.94 241 LEU A CA 1
ATOM 1955 C C . LEU A 1 241 ? -11.562 12.813 8.496 1.00 96.94 241 LEU A C 1
ATOM 1957 O O . LEU A 1 241 ? -12.471 12.776 7.665 1.00 96.94 241 LEU A O 1
ATOM 1961 N N . LEU A 1 242 ? -11.276 13.921 9.187 1.00 96.19 242 LEU A N 1
ATOM 1962 C CA . LEU A 1 242 ? -11.973 15.194 8.998 1.00 96.19 242 LEU A CA 1
ATOM 1963 C C . LEU A 1 242 ? -11.718 15.770 7.600 1.00 96.19 242 LEU A C 1
ATOM 1965 O O . LEU A 1 242 ? -12.670 16.011 6.858 1.00 96.19 242 LEU A O 1
ATOM 1969 N N . VAL A 1 243 ? -10.447 15.900 7.200 1.00 94.88 243 VAL A N 1
ATOM 1970 C CA . VAL A 1 243 ? -10.065 16.398 5.865 1.00 94.88 243 VAL A CA 1
ATOM 1971 C C . VAL A 1 243 ? -10.680 15.535 4.761 1.00 94.88 243 VAL A C 1
ATOM 1973 O O . VAL A 1 243 ? -11.155 16.059 3.753 1.00 94.88 243 VAL A O 1
ATOM 1976 N N . ASN A 1 244 ? -10.739 14.216 4.961 1.00 92.25 244 ASN A N 1
ATOM 1977 C CA . ASN A 1 244 ? -11.371 13.305 4.013 1.00 92.25 244 ASN A CA 1
ATOM 1978 C C . ASN A 1 244 ? -12.885 13.544 3.841 1.00 92.25 244 ASN A C 1
ATOM 1980 O O . ASN A 1 244 ? -13.407 13.401 2.728 1.00 92.25 244 ASN A O 1
ATOM 1984 N N . LYS A 1 245 ? -13.584 13.884 4.935 1.00 89.31 245 LYS A N 1
ATOM 1985 C CA . LYS A 1 245 ? -15.031 14.164 4.961 1.00 89.31 245 LYS A CA 1
ATOM 1986 C C . LYS A 1 245 ? -15.376 15.528 4.365 1.00 89.31 245 LYS A C 1
ATOM 1988 O O . LYS A 1 245 ? -16.369 15.630 3.652 1.00 89.31 245 LYS A O 1
ATOM 1993 N N . GLU A 1 246 ? -14.577 16.551 4.654 1.00 88.38 246 GLU A N 1
ATOM 1994 C CA . GLU A 1 246 ? -14.805 17.927 4.185 1.00 88.38 246 GLU A CA 1
ATOM 1995 C C . GLU A 1 246 ? -14.486 18.124 2.699 1.00 88.38 246 GLU A C 1
ATOM 1997 O O . GLU A 1 246 ? -14.958 19.075 2.067 1.00 88.38 246 GLU A O 1
ATOM 2002 N N . ASP A 1 247 ? -13.675 17.238 2.122 1.00 81.44 247 ASP A N 1
ATOM 2003 C CA . ASP A 1 247 ? -13.307 17.333 0.722 1.00 81.44 247 ASP A CA 1
ATOM 2004 C C . ASP A 1 247 ? -14.512 17.147 -0.223 1.00 81.44 247 ASP A C 1
ATOM 2006 O O . ASP A 1 247 ? -15.294 16.200 -0.120 1.00 81.44 247 ASP A O 1
ATOM 2010 N N . LYS A 1 248 ? -14.632 18.065 -1.192 1.00 77.69 248 LYS A N 1
ATOM 2011 C CA . LYS A 1 248 ? -15.780 18.177 -2.108 1.00 77.69 248 LYS A CA 1
ATOM 2012 C C . LYS A 1 248 ? -15.704 17.243 -3.316 1.00 77.69 248 LYS A C 1
ATOM 2014 O O . LYS A 1 248 ? -16.621 17.259 -4.142 1.00 77.69 248 LYS A O 1
ATOM 2019 N N . ILE A 1 249 ? -14.629 16.468 -3.471 1.00 76.94 249 ILE A N 1
ATOM 2020 C CA . ILE A 1 249 ? -14.506 15.537 -4.590 1.00 76.94 249 ILE A CA 1
ATOM 2021 C C . ILE A 1 249 ? -15.576 14.466 -4.416 1.00 76.94 249 ILE A C 1
ATOM 2023 O O . ILE A 1 249 ? -15.593 13.723 -3.430 1.00 76.94 249 ILE A O 1
ATOM 2027 N N . LYS A 1 250 ? -16.495 14.415 -5.387 1.00 69.50 250 LYS A N 1
ATOM 2028 C CA . LYS A 1 250 ? -17.519 13.375 -5.452 1.00 69.50 250 LYS A CA 1
ATOM 2029 C C . LYS A 1 250 ? -16.821 12.028 -5.509 1.00 69.50 250 LYS A C 1
ATOM 2031 O O . LYS A 1 250 ? -15.890 11.847 -6.293 1.00 69.50 250 LYS A O 1
ATOM 2036 N N . ASP A 1 251 ? -17.291 11.092 -4.694 1.00 65.31 251 ASP A N 1
ATOM 2037 C CA . ASP A 1 251 ? -16.724 9.754 -4.715 1.00 65.31 251 ASP A CA 1
ATOM 2038 C C . ASP A 1 251 ? -16.874 9.161 -6.106 1.00 65.31 251 ASP A C 1
ATOM 2040 O O . ASP A 1 251 ? -17.917 9.301 -6.755 1.00 65.31 251 ASP A O 1
ATOM 2044 N N . ILE A 1 252 ? -15.844 8.438 -6.532 1.00 62.25 252 ILE A N 1
ATOM 2045 C CA . ILE A 1 252 ? -15.974 7.558 -7.681 1.00 62.25 252 ILE A CA 1
ATOM 2046 C C . ILE A 1 252 ? -17.136 6.608 -7.378 1.00 62.25 252 ILE A C 1
ATOM 2048 O O . ILE A 1 252 ? -17.159 5.945 -6.333 1.00 62.25 252 ILE A O 1
ATOM 2052 N N . CYS A 1 253 ? -18.116 6.562 -8.283 1.00 53.94 253 CYS A N 1
ATOM 2053 C CA . CYS A 1 253 ? -19.154 5.546 -8.245 1.00 53.94 253 CYS A CA 1
ATOM 2054 C C . CYS A 1 253 ? -18.491 4.208 -8.567 1.00 53.94 253 CYS A C 1
ATOM 2056 O O . CYS A 1 253 ? -18.212 3.889 -9.724 1.00 53.94 253 CYS A O 1
ATOM 2058 N N . MET A 1 254 ? -18.178 3.456 -7.518 1.00 59.69 254 MET A N 1
ATOM 2059 C CA . MET A 1 254 ? -17.603 2.133 -7.635 1.00 59.69 254 MET A CA 1
ATOM 2060 C C . MET A 1 254 ? -18.604 1.140 -7.055 1.00 59.69 254 MET A C 1
ATOM 2062 O O . MET A 1 254 ? -18.836 1.173 -5.847 1.00 59.69 254 MET A O 1
ATOM 2066 N N . PRO A 1 255 ? -19.252 0.311 -7.892 1.00 59.78 255 PRO A N 1
ATOM 2067 C CA . PRO A 1 255 ? -20.072 -0.770 -7.377 1.00 59.78 255 PRO A CA 1
ATOM 2068 C C . PRO A 1 255 ? -19.188 -1.746 -6.589 1.00 59.78 255 PRO A C 1
ATOM 2070 O O . PRO A 1 255 ? -17.989 -1.833 -6.896 1.00 59.78 255 PRO A O 1
ATOM 2073 N N . PRO A 1 256 ? -19.778 -2.481 -5.629 1.00 68.12 256 PRO A N 1
ATOM 2074 C CA . PRO A 1 256 ? -19.093 -3.541 -4.905 1.00 68.12 256 PRO A CA 1
ATOM 2075 C C . PRO A 1 256 ? -18.344 -4.465 -5.861 1.00 68.12 256 PRO A C 1
ATOM 2077 O O . PRO A 1 256 ? -18.823 -4.759 -6.964 1.00 68.12 256 PRO A O 1
ATOM 2080 N N . MET A 1 257 ? -17.157 -4.898 -5.453 1.00 72.38 257 MET A N 1
ATOM 2081 C CA . MET A 1 257 ? -16.346 -5.822 -6.234 1.00 72.38 257 MET A CA 1
ATOM 2082 C C . MET A 1 257 ? -16.247 -7.134 -5.470 1.00 72.38 257 MET A C 1
ATOM 2084 O O . MET A 1 257 ? -15.570 -7.202 -4.451 1.00 72.38 257 MET A O 1
ATOM 2088 N N . ASP A 1 258 ? -16.874 -8.192 -5.983 1.00 79.81 258 ASP A N 1
ATOM 2089 C CA . ASP A 1 258 ? -16.623 -9.542 -5.474 1.00 79.81 258 ASP A CA 1
ATOM 2090 C C . ASP A 1 258 ? -15.269 -10.033 -6.001 1.00 79.81 258 ASP A C 1
ATOM 2092 O O . ASP A 1 258 ? -15.195 -10.714 -7.019 1.00 79.81 258 ASP A O 1
ATOM 2096 N N . ILE A 1 259 ? -14.193 -9.573 -5.356 1.00 83.56 259 ILE A N 1
ATOM 2097 C CA . ILE A 1 259 ? -12.802 -9.879 -5.727 1.00 83.56 259 ILE A CA 1
ATOM 2098 C C . ILE A 1 259 ? -12.029 -10.582 -4.608 1.00 83.56 259 ILE A C 1
ATOM 2100 O O . ILE A 1 259 ? -10.799 -10.571 -4.560 1.00 83.56 259 ILE A O 1
ATOM 2104 N N . LYS A 1 260 ? -12.748 -11.184 -3.654 1.00 82.94 260 LYS A N 1
ATOM 2105 C CA . LYS A 1 260 ? -12.129 -11.858 -2.507 1.00 82.94 260 LYS A CA 1
ATOM 2106 C C . LYS A 1 260 ? -11.207 -12.994 -2.961 1.00 82.94 260 LYS A C 1
ATOM 2108 O O . LYS A 1 260 ? -10.091 -13.117 -2.466 1.00 82.94 260 LYS A O 1
ATOM 2113 N N . LYS A 1 261 ? -11.664 -13.799 -3.926 1.00 89.00 261 LYS A N 1
ATOM 2114 C CA . LYS A 1 261 ? -10.905 -14.947 -4.445 1.00 89.00 261 LYS A CA 1
ATOM 2115 C C . LYS A 1 261 ? -9.608 -14.503 -5.118 1.00 89.00 261 LYS A C 1
ATOM 2117 O O . LYS A 1 261 ? -8.605 -15.203 -5.044 1.00 89.00 261 LYS A O 1
ATOM 2122 N N . GLU A 1 262 ? -9.627 -13.352 -5.774 1.00 93.25 262 GLU A N 1
ATOM 2123 C CA . GLU A 1 262 ? -8.487 -12.733 -6.434 1.00 93.25 262 GLU A CA 1
ATOM 2124 C C . GLU A 1 262 ? -7.449 -12.295 -5.397 1.00 93.25 262 GLU A C 1
ATOM 2126 O O . GLU A 1 262 ? -6.272 -12.604 -5.565 1.00 93.25 262 GLU A O 1
ATOM 2131 N N . PHE A 1 263 ? -7.870 -11.672 -4.289 1.00 90.00 263 PHE A N 1
ATOM 2132 C CA . PHE A 1 263 ? -6.959 -11.315 -3.195 1.00 90.00 263 PHE A CA 1
ATOM 2133 C C . PHE A 1 263 ? -6.353 -12.529 -2.500 1.00 90.00 263 PHE A C 1
ATOM 2135 O O . PHE A 1 263 ? -5.154 -12.516 -2.238 1.00 90.00 263 PHE A O 1
ATOM 2142 N N . ASP A 1 264 ? -7.139 -13.576 -2.241 1.00 90.06 264 ASP A N 1
ATOM 2143 C CA . ASP A 1 264 ? -6.627 -14.807 -1.626 1.00 90.06 264 ASP A CA 1
ATOM 2144 C C . ASP A 1 264 ? -5.548 -15.456 -2.519 1.00 90.06 264 ASP A C 1
ATOM 2146 O O . ASP A 1 264 ? -4.509 -15.908 -2.036 1.00 90.06 264 ASP A O 1
ATOM 2150 N N . LYS A 1 265 ? -5.746 -15.434 -3.847 1.00 93.00 265 LYS A N 1
ATOM 2151 C CA . LYS A 1 265 ? -4.730 -15.880 -4.813 1.00 93.00 265 LYS A CA 1
ATOM 2152 C C . LYS A 1 265 ? -3.504 -14.966 -4.810 1.00 93.00 265 LYS A C 1
ATOM 2154 O O . LYS A 1 265 ? -2.388 -15.470 -4.730 1.00 93.00 265 LYS A O 1
ATOM 2159 N N . MET A 1 266 ? -3.689 -13.645 -4.880 1.00 94.88 266 MET A N 1
ATOM 2160 C CA . MET A 1 266 ? -2.583 -12.680 -4.893 1.00 94.88 266 MET A CA 1
ATOM 2161 C C . MET A 1 266 ? -1.742 -12.753 -3.615 1.00 94.88 266 MET A C 1
ATOM 2163 O O . MET A 1 266 ? -0.521 -12.731 -3.715 1.00 94.88 266 MET A O 1
ATOM 2167 N N . ASP A 1 267 ? -2.355 -12.909 -2.438 1.00 92.94 267 ASP A N 1
ATOM 2168 C CA . ASP A 1 267 ? -1.637 -13.046 -1.162 1.00 92.94 267 ASP A CA 1
ATOM 2169 C C . ASP A 1 267 ? -0.668 -14.239 -1.181 1.00 92.94 267 ASP A C 1
ATOM 2171 O O . ASP A 1 267 ? 0.506 -14.102 -0.833 1.00 92.94 267 ASP A O 1
ATOM 2175 N N . SER A 1 268 ? -1.107 -15.383 -1.721 1.00 93.25 268 SER A N 1
ATOM 2176 C CA . SER A 1 268 ? -0.239 -16.560 -1.875 1.00 93.25 268 SER A CA 1
ATOM 2177 C C . SER A 1 268 ? 0.965 -16.319 -2.800 1.00 93.25 268 SER A C 1
ATOM 2179 O O . SER A 1 268 ? 2.026 -16.913 -2.598 1.00 93.25 268 SER A O 1
ATOM 2181 N N . LEU A 1 269 ? 0.839 -15.418 -3.785 1.00 95.06 269 LEU A N 1
ATOM 2182 C CA . LEU A 1 269 ? 1.943 -15.026 -4.669 1.00 95.06 269 LEU A CA 1
ATOM 2183 C C . LEU A 1 269 ? 2.946 -14.112 -3.960 1.00 95.06 269 LEU A C 1
ATOM 2185 O O . LEU A 1 269 ? 4.143 -14.193 -4.236 1.00 95.06 269 LEU A O 1
ATOM 2189 N N . LEU A 1 270 ? 2.493 -13.269 -3.025 1.00 94.94 270 LEU A N 1
ATOM 2190 C CA . LEU A 1 270 ? 3.386 -12.408 -2.240 1.00 94.94 270 LEU A CA 1
ATOM 2191 C C . LEU A 1 270 ? 4.335 -13.235 -1.367 1.00 94.94 270 LEU A C 1
ATOM 2193 O O . LEU A 1 270 ? 5.465 -12.817 -1.113 1.00 94.94 270 LEU A O 1
ATOM 2197 N N . ASP A 1 271 ? 3.920 -14.438 -0.959 1.00 93.88 271 ASP A N 1
ATOM 2198 C CA . ASP A 1 271 ? 4.781 -15.376 -0.236 1.00 93.88 271 ASP A CA 1
ATOM 2199 C C . ASP A 1 271 ? 5.947 -15.923 -1.075 1.00 93.88 271 ASP A C 1
ATOM 2201 O O . ASP A 1 271 ? 6.928 -16.396 -0.499 1.00 93.88 271 ASP A O 1
ATOM 2205 N N . CYS A 1 272 ? 5.881 -15.779 -2.402 1.00 93.38 272 CYS A N 1
ATOM 2206 C CA . CYS A 1 272 ? 6.910 -16.170 -3.368 1.00 93.38 272 CYS A CA 1
ATOM 2207 C C . CYS A 1 272 ? 7.906 -15.058 -3.721 1.00 93.38 272 CYS A C 1
ATOM 2209 O O . CYS A 1 272 ? 8.811 -15.275 -4.529 1.00 93.38 272 CYS A O 1
ATOM 2211 N N . ILE A 1 273 ? 7.774 -13.875 -3.113 1.00 92.81 273 ILE A N 1
ATOM 2212 C CA . ILE A 1 273 ? 8.754 -12.796 -3.245 1.00 92.81 273 ILE A CA 1
ATOM 2213 C C . ILE A 1 273 ? 9.956 -13.093 -2.334 1.00 92.81 273 ILE A C 1
ATOM 2215 O O . ILE A 1 273 ? 9.855 -13.013 -1.115 1.00 92.81 273 ILE A O 1
ATOM 2219 N N . GLU A 1 274 ? 11.116 -13.387 -2.923 1.00 89.62 274 GLU A N 1
ATOM 2220 C CA . GLU A 1 274 ? 12.353 -13.685 -2.173 1.00 89.62 274 GLU A CA 1
ATOM 2221 C C . GLU A 1 274 ? 13.031 -12.433 -1.587 1.00 89.62 274 GLU A C 1
ATOM 2223 O O . GLU A 1 274 ? 13.753 -12.506 -0.597 1.00 89.62 274 GLU A O 1
ATOM 2228 N N . CYS A 1 275 ? 12.805 -11.263 -2.188 1.00 90.44 275 CYS A N 1
ATOM 2229 C CA . CYS A 1 275 ? 13.256 -9.985 -1.638 1.00 90.44 275 CYS A CA 1
ATOM 2230 C C . CYS A 1 275 ? 12.457 -9.647 -0.368 1.00 90.44 275 CYS A C 1
ATOM 2232 O O . CYS A 1 275 ? 11.264 -9.361 -0.458 1.00 90.44 275 CYS A O 1
ATOM 2234 N N . GLY A 1 276 ? 13.099 -9.619 0.801 1.00 89.69 276 GLY A N 1
ATOM 2235 C CA . GLY A 1 276 ? 12.440 -9.404 2.092 1.00 89.69 276 GLY A CA 1
ATOM 2236 C C . GLY A 1 276 ? 11.723 -8.056 2.190 1.00 89.69 276 GLY A C 1
ATOM 2237 O O . GLY A 1 276 ? 10.538 -8.011 2.519 1.00 89.69 276 GLY A O 1
ATOM 2238 N N . THR A 1 277 ? 12.395 -6.965 1.811 1.00 89.31 277 THR A N 1
ATOM 2239 C CA . THR A 1 277 ? 11.803 -5.615 1.767 1.00 89.31 277 THR A CA 1
ATOM 2240 C C . THR A 1 277 ? 10.653 -5.529 0.758 1.00 89.31 277 THR A C 1
ATOM 2242 O O . THR A 1 277 ? 9.597 -4.967 1.047 1.00 89.31 277 THR A O 1
ATOM 2245 N N . CYS A 1 278 ? 10.801 -6.152 -0.414 1.00 92.44 278 CYS A N 1
ATOM 2246 C CA . CYS A 1 278 ? 9.758 -6.176 -1.439 1.00 92.44 278 CYS A CA 1
ATOM 2247 C C . CYS A 1 278 ? 8.536 -6.993 -0.989 1.00 92.44 278 CYS A C 1
ATOM 2249 O O . CYS A 1 278 ? 7.404 -6.592 -1.247 1.00 92.44 278 CYS A O 1
ATOM 2251 N N . LYS A 1 279 ? 8.755 -8.122 -0.299 1.00 94.06 279 LYS A N 1
ATOM 2252 C CA . LYS A 1 279 ? 7.702 -8.968 0.278 1.00 94.06 279 LYS A CA 1
ATOM 2253 C C . LYS A 1 279 ? 6.938 -8.221 1.363 1.00 94.06 279 LYS A C 1
ATOM 2255 O O . LYS A 1 279 ? 5.709 -8.233 1.352 1.00 94.06 279 LYS A O 1
ATOM 2260 N N . LEU A 1 280 ? 7.657 -7.530 2.250 1.00 94.38 280 LEU A N 1
ATOM 2261 C CA . LEU A 1 280 ? 7.077 -6.671 3.280 1.00 94.38 280 LEU A CA 1
ATOM 2262 C C . LEU A 1 280 ? 6.147 -5.622 2.664 1.00 94.38 280 LEU A C 1
ATOM 2264 O O . LEU A 1 280 ? 4.952 -5.615 2.955 1.00 94.38 280 LEU A O 1
ATOM 2268 N N . TRP A 1 281 ? 6.671 -4.761 1.787 1.00 95.94 281 TRP A N 1
ATOM 2269 C CA . TRP A 1 281 ? 5.879 -3.681 1.194 1.00 95.94 281 TRP A CA 1
ATOM 2270 C C . TRP A 1 281 ? 4.789 -4.192 0.256 1.00 95.94 281 TRP A C 1
ATOM 2272 O O . TRP A 1 281 ? 3.711 -3.603 0.212 1.00 95.94 281 TRP A O 1
ATOM 2282 N N . GLY A 1 282 ? 5.023 -5.312 -0.432 1.00 96.81 282 GLY A N 1
ATOM 2283 C CA . GLY A 1 282 ? 4.004 -6.021 -1.199 1.00 96.81 282 GLY A CA 1
ATOM 2284 C C . GLY A 1 282 ? 2.820 -6.419 -0.319 1.00 96.81 282 GLY A C 1
ATOM 2285 O O . GLY A 1 282 ? 1.690 -6.035 -0.610 1.00 96.81 282 GLY A O 1
ATOM 2286 N N . LYS A 1 283 ? 3.064 -7.104 0.805 1.00 97.12 283 LYS A N 1
ATOM 2287 C CA . LYS A 1 283 ? 1.998 -7.477 1.748 1.00 97.12 283 LYS A CA 1
ATOM 2288 C C . LYS A 1 283 ? 1.315 -6.262 2.367 1.00 97.12 283 LYS A C 1
ATOM 2290 O O . LYS A 1 283 ? 0.093 -6.217 2.358 1.00 97.12 283 LYS A O 1
ATOM 2295 N N . ILE A 1 284 ? 2.061 -5.252 2.825 1.00 97.44 284 ILE A N 1
ATOM 2296 C CA . ILE A 1 284 ? 1.478 -4.016 3.382 1.00 97.44 284 ILE A CA 1
ATOM 2297 C C . ILE A 1 284 ? 0.513 -3.370 2.379 1.00 97.44 284 ILE A C 1
ATOM 2299 O O . ILE A 1 284 ? -0.626 -3.060 2.722 1.00 97.44 284 ILE A O 1
ATOM 2303 N N . GLN A 1 285 ? 0.940 -3.198 1.126 1.00 98.19 285 GLN A N 1
ATOM 2304 C CA . GLN A 1 285 ? 0.129 -2.536 0.105 1.00 98.19 285 GLN A CA 1
ATOM 2305 C C . GLN A 1 285 ? -1.082 -3.379 -0.317 1.00 98.19 285 GLN A C 1
ATOM 2307 O O . GLN A 1 285 ? -2.181 -2.845 -0.453 1.00 98.19 285 GLN A O 1
ATOM 2312 N N . PHE A 1 286 ? -0.929 -4.694 -0.486 1.00 97.81 286 PHE A N 1
ATOM 2313 C CA . PHE A 1 286 ? -2.051 -5.562 -0.860 1.00 97.81 286 PHE A CA 1
ATOM 2314 C C . PHE A 1 286 ? -3.047 -5.742 0.288 1.00 97.81 286 PHE A C 1
ATOM 2316 O O . PHE A 1 286 ? -4.255 -5.730 0.050 1.00 97.81 286 PHE A O 1
ATOM 2323 N N . TYR A 1 287 ? -2.578 -5.839 1.533 1.00 97.44 287 TYR A N 1
ATOM 2324 C CA . TYR A 1 287 ? -3.453 -5.878 2.703 1.00 97.44 287 TYR A CA 1
ATOM 2325 C C . TYR A 1 287 ? -4.193 -4.558 2.880 1.00 97.44 287 TYR A C 1
ATOM 2327 O O . TYR A 1 287 ? -5.404 -4.587 3.058 1.00 97.44 287 TYR A O 1
ATOM 2335 N N . GLY A 1 288 ? -3.524 -3.411 2.721 1.00 97.81 288 GLY A N 1
ATOM 2336 C CA . GLY A 1 288 ? -4.182 -2.104 2.755 1.00 97.81 288 GLY A CA 1
ATOM 2337 C C . GLY A 1 288 ? -5.259 -1.959 1.678 1.00 97.81 288 GLY A C 1
ATOM 2338 O O . GLY A 1 288 ? -6.344 -1.439 1.946 1.00 97.81 288 GLY A O 1
ATOM 2339 N N . LEU A 1 289 ? -5.009 -2.486 0.474 1.00 97.25 289 LEU A N 1
ATOM 2340 C CA . LEU A 1 289 ? -5.999 -2.497 -0.602 1.00 97.25 289 LEU A CA 1
ATOM 2341 C C . LEU A 1 289 ? -7.187 -3.418 -0.275 1.00 97.25 289 LEU A C 1
ATOM 2343 O O . LEU A 1 289 ? -8.335 -3.041 -0.513 1.00 97.25 289 LEU A O 1
ATOM 2347 N N . ARG A 1 290 ? -6.933 -4.590 0.322 1.00 95.81 290 ARG A N 1
ATOM 2348 C CA . ARG A 1 290 ? -7.975 -5.501 0.822 1.00 95.81 290 ARG A CA 1
ATOM 2349 C C . ARG A 1 290 ? -8.824 -4.846 1.913 1.00 95.81 290 ARG A C 1
ATOM 2351 O O . ARG A 1 290 ? -10.047 -4.932 1.858 1.00 95.81 290 ARG A O 1
ATOM 2358 N N . THR A 1 291 ? -8.203 -4.141 2.859 1.00 96.19 291 THR A N 1
ATOM 2359 C CA . THR A 1 291 ? -8.911 -3.369 3.891 1.00 96.19 291 THR A CA 1
ATOM 2360 C C . THR A 1 291 ? -9.822 -2.324 3.260 1.00 96.19 291 THR A C 1
ATOM 2362 O O . THR A 1 291 ? -10.986 -2.210 3.638 1.00 96.19 291 THR A O 1
ATOM 2365 N N . ALA A 1 292 ? -9.326 -1.589 2.258 1.00 95.38 292 ALA A N 1
ATOM 2366 C CA . ALA A 1 292 ? -10.119 -0.587 1.554 1.00 95.38 292 ALA A CA 1
ATOM 2367 C C . ALA A 1 292 ? -11.376 -1.183 0.898 1.00 95.38 292 ALA A C 1
ATOM 2369 O O . ALA A 1 292 ? -12.437 -0.559 0.914 1.00 95.38 292 ALA A O 1
ATOM 2370 N N . LEU A 1 293 ? -11.279 -2.404 0.369 1.00 93.12 293 LEU A N 1
ATOM 2371 C CA . LEU A 1 293 ? -12.419 -3.126 -0.198 1.00 93.12 293 LEU A CA 1
ATOM 2372 C C . LEU A 1 293 ? -13.443 -3.505 0.861 1.00 93.12 293 LEU A C 1
ATOM 2374 O O . LEU A 1 293 ? -14.617 -3.188 0.696 1.00 93.12 293 LEU A O 1
ATOM 2378 N N . TYR A 1 294 ? -13.008 -4.107 1.970 1.00 93.25 294 TYR A N 1
ATOM 2379 C CA . TYR A 1 294 ? -13.913 -4.439 3.071 1.00 93.25 294 TYR A CA 1
ATOM 2380 C C . TYR A 1 294 ? -14.620 -3.207 3.632 1.00 93.25 294 TYR A C 1
ATOM 2382 O O . TYR A 1 294 ? -15.814 -3.275 3.919 1.00 93.25 294 TYR A O 1
ATOM 2390 N N . LEU A 1 295 ? -13.929 -2.068 3.718 1.00 93.69 295 LEU A N 1
ATOM 2391 C CA . LEU A 1 295 ? -14.543 -0.801 4.108 1.00 93.69 295 LEU A CA 1
ATOM 2392 C C . LEU A 1 295 ? -15.622 -0.374 3.113 1.00 93.69 295 LEU A C 1
ATOM 2394 O O . LEU A 1 295 ? -16.730 -0.047 3.527 1.00 93.69 295 LEU A O 1
ATOM 2398 N N . ILE A 1 296 ? -15.327 -0.374 1.811 1.00 90.62 296 ILE A N 1
ATOM 2399 C CA . ILE A 1 296 ? -16.276 0.053 0.769 1.00 90.62 296 ILE A CA 1
ATOM 2400 C C . ILE A 1 296 ? -17.496 -0.870 0.697 1.00 90.62 296 ILE A C 1
ATOM 2402 O O . ILE A 1 296 ? -18.612 -0.377 0.526 1.00 90.62 296 ILE A O 1
ATOM 2406 N N . ASP A 1 297 ? -17.294 -2.173 0.881 1.00 89.50 297 ASP A N 1
ATOM 2407 C CA . ASP A 1 297 ? -18.348 -3.192 0.871 1.00 89.50 297 ASP A CA 1
ATOM 2408 C C . ASP A 1 297 ? -19.067 -3.326 2.228 1.00 89.50 297 ASP A C 1
ATOM 2410 O O . ASP A 1 297 ? -19.924 -4.194 2.393 1.00 89.50 297 ASP A O 1
ATOM 2414 N N . ASN A 1 298 ? -18.736 -2.465 3.199 1.00 90.19 298 ASN A N 1
ATOM 2415 C CA . ASN A 1 298 ? -19.316 -2.429 4.543 1.00 90.19 298 ASN A CA 1
ATOM 2416 C C . ASN A 1 298 ? -19.177 -3.758 5.322 1.00 90.19 298 ASN A C 1
ATOM 2418 O O . ASN A 1 298 ? -20.031 -4.112 6.132 1.00 90.19 298 ASN A O 1
ATOM 2422 N N . GLN A 1 299 ? -18.088 -4.494 5.090 1.00 90.25 299 GLN A N 1
ATOM 2423 C CA . GLN A 1 299 ? -17.732 -5.744 5.776 1.00 90.25 299 GLN A CA 1
ATOM 2424 C C . GLN A 1 299 ? -16.853 -5.460 7.002 1.00 90.25 299 GLN A C 1
ATOM 2426 O O . GLN A 1 299 ? -15.726 -5.947 7.114 1.00 90.25 299 GLN A O 1
ATOM 2431 N N . LEU A 1 300 ? -17.346 -4.597 7.894 1.00 89.62 300 LEU A N 1
ATOM 2432 C CA . LEU A 1 300 ? -16.571 -4.040 9.010 1.00 89.62 300 LEU A CA 1
ATOM 2433 C C . LEU A 1 300 ? -16.153 -5.098 10.042 1.00 89.62 300 LEU A C 1
ATOM 2435 O O . LEU A 1 300 ? -15.127 -4.952 10.695 1.00 89.62 300 LEU A O 1
ATOM 2439 N N . ASP A 1 301 ? -16.914 -6.185 10.153 1.00 87.06 301 ASP A N 1
ATOM 2440 C CA . ASP A 1 301 ? -16.641 -7.337 11.019 1.00 87.06 301 ASP A CA 1
ATOM 2441 C C . ASP A 1 301 ? -15.361 -8.100 10.639 1.00 87.06 301 ASP A C 1
ATOM 2443 O O . ASP A 1 301 ? -14.792 -8.811 11.466 1.00 87.06 301 ASP A O 1
ATOM 2447 N N . LYS A 1 302 ? -14.889 -7.940 9.398 1.00 88.12 302 LYS A N 1
ATOM 2448 C CA . LYS A 1 302 ? -13.673 -8.590 8.889 1.00 88.12 302 LYS A CA 1
ATOM 2449 C C . LYS A 1 302 ? -12.413 -7.755 9.078 1.00 88.12 302 LYS A C 1
ATOM 2451 O O . LYS A 1 302 ? -11.333 -8.229 8.733 1.00 88.12 302 LYS A O 1
ATOM 2456 N N . ILE A 1 303 ? -12.552 -6.524 9.563 1.00 90.94 303 ILE A N 1
ATOM 2457 C CA . ILE A 1 303 ? -11.458 -5.566 9.675 1.00 90.94 303 ILE A CA 1
ATOM 2458 C C . ILE A 1 303 ? -10.904 -5.609 11.090 1.00 90.94 303 ILE A C 1
ATOM 2460 O O . ILE A 1 303 ? -11.602 -5.361 12.073 1.00 90.94 303 ILE A O 1
ATOM 2464 N N . LYS A 1 304 ? -9.613 -5.894 11.179 1.00 89.94 304 LYS A N 1
ATOM 2465 C CA . LYS A 1 304 ? -8.832 -5.777 12.403 1.00 89.94 304 LYS A CA 1
ATOM 2466 C C . LYS A 1 304 ? -8.254 -4.373 12.539 1.00 89.94 304 LYS A C 1
ATOM 2468 O O . LYS A 1 304 ? -8.038 -3.681 11.549 1.00 89.94 304 LYS A O 1
ATOM 2473 N N . SER A 1 305 ? -7.898 -3.961 13.752 1.00 88.62 305 SER A N 1
ATOM 2474 C CA . SER A 1 305 ? -7.274 -2.646 13.953 1.00 88.62 305 SER A CA 1
ATOM 2475 C C . SER A 1 305 ? -5.922 -2.526 13.225 1.00 88.62 305 SER A C 1
ATOM 2477 O O . SER A 1 305 ? -5.631 -1.482 12.645 1.00 88.62 305 SER A O 1
ATOM 2479 N N . ILE A 1 306 ? -5.144 -3.616 13.140 1.00 88.69 306 ILE A N 1
ATOM 2480 C CA . ILE A 1 306 ? -3.903 -3.680 12.339 1.00 88.69 306 ILE A CA 1
ATOM 2481 C C . ILE A 1 306 ? -4.157 -3.494 10.831 1.00 88.69 306 ILE A C 1
ATOM 2483 O O . ILE A 1 306 ? -3.317 -2.940 10.123 1.00 88.69 306 ILE A O 1
ATOM 2487 N N . ASP A 1 307 ? -5.336 -3.877 10.327 1.00 93.50 307 ASP A N 1
ATOM 2488 C CA . ASP A 1 307 ? -5.675 -3.742 8.907 1.00 93.50 307 ASP A CA 1
ATOM 2489 C C . ASP A 1 307 ? -5.778 -2.270 8.477 1.00 93.50 307 ASP A C 1
ATOM 2491 O O . ASP A 1 307 ? -5.483 -1.927 7.326 1.00 93.50 307 ASP A O 1
ATOM 2495 N N . LEU A 1 308 ? -6.150 -1.387 9.409 1.00 95.19 308 LEU A N 1
ATOM 2496 C CA . LEU A 1 308 ? -6.182 0.061 9.198 1.00 95.19 308 LEU A CA 1
ATOM 2497 C C . LEU A 1 308 ? -4.779 0.665 9.138 1.00 95.19 308 LEU A C 1
ATOM 2499 O O . LEU A 1 308 ? -4.575 1.660 8.442 1.00 95.19 308 LEU A O 1
ATOM 2503 N N . MET A 1 309 ? -3.803 0.044 9.803 1.00 93.62 309 MET A N 1
ATOM 2504 C CA . MET A 1 309 ? -2.404 0.440 9.667 1.00 93.62 309 MET A CA 1
ATOM 2505 C C . MET A 1 309 ? -1.914 0.159 8.248 1.00 93.62 309 MET A C 1
ATOM 2507 O O . MET A 1 309 ? -1.382 1.062 7.606 1.00 93.62 309 MET A O 1
ATOM 2511 N N . TYR A 1 310 ? -2.187 -1.032 7.696 1.00 96.69 310 TYR A N 1
ATOM 2512 C CA . TYR A 1 310 ? -1.866 -1.331 6.293 1.00 96.69 310 TYR A CA 1
ATOM 2513 C C . TYR A 1 310 ? -2.536 -0.347 5.322 1.00 96.69 310 TYR A C 1
ATOM 2515 O O . TYR A 1 310 ? -1.905 0.097 4.362 1.00 96.69 310 TYR A O 1
ATOM 2523 N N . LEU A 1 311 ? -3.794 0.030 5.582 1.00 98.25 311 LEU A N 1
ATOM 2524 C CA . LEU A 1 311 ? -4.512 1.025 4.783 1.00 98.25 311 LEU A CA 1
ATOM 2525 C C . LEU A 1 311 ? -3.809 2.389 4.798 1.00 98.25 311 LEU A C 1
ATOM 2527 O O . LEU A 1 311 ? -3.574 2.957 3.733 1.00 98.25 311 LEU A O 1
ATOM 2531 N N . ILE A 1 312 ? -3.461 2.908 5.977 1.00 97.81 312 ILE A N 1
ATOM 2532 C CA . ILE A 1 312 ? -2.793 4.211 6.117 1.00 97.81 312 ILE A CA 1
ATOM 2533 C C . ILE A 1 312 ? -1.390 4.174 5.498 1.00 97.81 312 ILE A C 1
ATOM 2535 O O . ILE A 1 312 ? -1.036 5.098 4.766 1.00 97.81 312 ILE A O 1
ATOM 2539 N N . GLN A 1 313 ? -0.625 3.093 5.695 1.00 97.75 313 GLN A N 1
ATOM 2540 C CA . GLN A 1 313 ? 0.685 2.920 5.056 1.00 97.75 313 GLN A CA 1
ATOM 2541 C C . GLN A 1 313 ? 0.571 2.918 3.525 1.00 97.75 313 GLN A C 1
ATOM 2543 O O . GLN A 1 313 ? 1.343 3.599 2.848 1.00 97.75 313 GLN A O 1
ATOM 2548 N N . LEU A 1 314 ? -0.413 2.200 2.966 1.00 98.62 314 LEU A N 1
ATOM 2549 C CA . LEU A 1 314 ? -0.696 2.233 1.531 1.00 98.62 314 LEU A CA 1
ATOM 2550 C C . LEU A 1 314 ? -1.057 3.653 1.081 1.00 98.62 314 LEU A C 1
ATOM 2552 O O . LEU A 1 314 ? -0.473 4.148 0.121 1.00 98.62 314 LEU A O 1
ATOM 2556 N N . MET A 1 315 ? -1.986 4.325 1.770 1.00 98.50 315 MET A N 1
ATOM 2557 C CA . MET A 1 315 ? -2.387 5.696 1.436 1.00 98.50 315 MET A CA 1
ATOM 2558 C C . MET A 1 315 ? -1.196 6.649 1.429 1.00 98.50 315 MET A C 1
ATOM 2560 O O . MET A 1 315 ? -1.071 7.434 0.490 1.00 98.50 315 MET A O 1
ATOM 2564 N N . ASN A 1 316 ? -0.301 6.542 2.414 1.00 98.50 316 ASN A N 1
ATOM 2565 C CA . ASN A 1 316 ? 0.924 7.328 2.460 1.00 98.50 316 ASN A CA 1
ATOM 2566 C C . ASN A 1 316 ? 1.797 7.071 1.225 1.00 98.50 316 ASN A C 1
ATOM 2568 O O . ASN A 1 316 ? 2.136 8.012 0.515 1.00 98.50 316 ASN A O 1
ATOM 2572 N N . LYS A 1 317 ? 2.062 5.804 0.872 1.00 98.31 317 LYS A N 1
ATOM 2573 C CA . LYS A 1 317 ? 2.867 5.468 -0.316 1.00 98.31 317 LYS A CA 1
ATOM 2574 C C . LYS A 1 317 ? 2.243 5.972 -1.615 1.00 98.31 317 LYS A C 1
ATOM 2576 O O . LYS A 1 317 ? 2.938 6.533 -2.465 1.00 98.31 317 LYS A O 1
ATOM 2581 N N . ILE A 1 318 ? 0.931 5.843 -1.783 1.00 98.56 318 ILE A N 1
ATOM 2582 C CA . ILE A 1 318 ? 0.253 6.376 -2.971 1.00 98.56 318 ILE A CA 1
ATOM 2583 C C . ILE A 1 318 ? 0.340 7.906 -3.007 1.00 98.56 318 ILE A C 1
ATOM 2585 O O . ILE A 1 318 ? 0.643 8.477 -4.056 1.00 98.56 318 ILE A O 1
ATOM 2589 N N . SER A 1 319 ? 0.159 8.556 -1.860 1.00 98.44 319 SER A N 1
ATOM 2590 C CA . SER A 1 319 ? 0.232 10.008 -1.716 1.00 98.44 319 SER A CA 1
ATOM 2591 C C . SER A 1 319 ? 1.636 10.562 -1.997 1.00 98.44 319 SER A C 1
ATOM 2593 O O . SER A 1 319 ? 1.787 11.511 -2.774 1.00 98.44 319 SER A O 1
ATOM 2595 N N . GLU A 1 320 ? 2.679 9.924 -1.453 1.00 98.06 320 GLU A N 1
ATOM 2596 C CA . GLU A 1 320 ? 4.083 10.221 -1.760 1.00 98.06 320 GLU A CA 1
ATOM 2597 C C . GLU A 1 320 ? 4.341 10.073 -3.263 1.00 98.06 320 GLU A C 1
ATOM 2599 O O . GLU A 1 320 ? 4.927 10.954 -3.892 1.00 98.06 320 GLU A O 1
ATOM 2604 N N . SER A 1 321 ? 3.859 8.977 -3.859 1.00 98.31 321 SER A N 1
ATOM 2605 C CA . SER A 1 321 ? 4.082 8.674 -5.277 1.00 98.31 321 SER A CA 1
ATOM 2606 C C . SER A 1 321 ? 3.471 9.721 -6.198 1.00 98.31 321 SER A C 1
ATOM 2608 O O . SER A 1 321 ? 4.087 10.068 -7.201 1.00 98.31 321 SER A O 1
ATOM 2610 N N . ILE A 1 322 ? 2.286 10.243 -5.869 1.00 97.00 322 ILE A N 1
ATOM 2611 C CA . ILE A 1 322 ? 1.650 11.324 -6.634 1.00 97.00 322 ILE A CA 1
ATOM 2612 C C . ILE A 1 322 ? 2.500 12.589 -6.540 1.00 97.00 322 ILE A C 1
ATOM 2614 O O . ILE A 1 322 ? 2.828 13.184 -7.562 1.00 97.00 322 ILE A O 1
ATOM 2618 N N . ASN A 1 323 ? 2.931 12.961 -5.332 1.00 96.50 323 ASN A N 1
ATOM 2619 C CA . ASN A 1 323 ? 3.767 14.142 -5.134 1.00 96.50 323 ASN A CA 1
ATOM 2620 C C . ASN A 1 323 ? 5.110 14.049 -5.886 1.00 96.50 323 ASN A C 1
ATOM 2622 O O . ASN A 1 323 ? 5.533 15.005 -6.532 1.00 96.50 323 ASN A O 1
ATOM 2626 N N . ILE A 1 324 ? 5.767 12.887 -5.854 1.00 95.69 324 ILE A N 1
ATOM 2627 C CA . ILE A 1 324 ? 7.014 12.640 -6.596 1.00 95.69 324 ILE A CA 1
ATOM 2628 C C . ILE A 1 324 ? 6.759 12.640 -8.106 1.00 95.69 324 ILE A C 1
ATOM 2630 O O . ILE A 1 324 ? 7.504 13.272 -8.850 1.00 95.69 324 ILE A O 1
ATOM 2634 N N . SER A 1 325 ? 5.696 11.970 -8.560 1.00 94.12 325 SER A N 1
ATOM 2635 C CA . SER A 1 325 ? 5.334 11.899 -9.978 1.00 94.12 325 SER A CA 1
ATOM 2636 C C . SER A 1 325 ? 5.055 13.283 -10.563 1.00 94.12 325 SER A C 1
ATOM 2638 O O . SER A 1 325 ? 5.431 13.524 -11.706 1.00 94.12 325 SER A O 1
ATOM 2640 N N . ASN A 1 326 ? 4.480 14.204 -9.784 1.00 91.44 326 ASN A N 1
ATOM 2641 C CA . ASN A 1 326 ? 4.275 15.591 -10.204 1.00 91.44 326 ASN A CA 1
ATOM 2642 C C . ASN A 1 326 ? 5.608 16.312 -10.446 1.00 91.44 326 ASN A C 1
ATOM 2644 O O . ASN A 1 326 ? 5.793 16.887 -11.515 1.00 91.44 326 ASN A O 1
ATOM 2648 N N . ARG A 1 327 ? 6.562 16.203 -9.507 1.00 89.06 327 ARG A N 1
ATOM 2649 C CA . ARG A 1 327 ? 7.912 16.780 -9.664 1.00 89.06 327 ARG A CA 1
ATOM 2650 C C . ARG A 1 327 ? 8.628 16.211 -10.890 1.00 89.06 327 ARG A C 1
ATOM 2652 O O . ARG A 1 327 ? 9.159 16.950 -11.707 1.00 89.06 327 ARG A O 1
ATOM 2659 N N . TYR A 1 328 ? 8.584 14.894 -11.066 1.00 90.19 328 TYR A N 1
ATOM 2660 C CA . TYR A 1 328 ? 9.230 14.235 -12.200 1.00 90.19 328 TYR A CA 1
ATOM 2661 C C . TYR A 1 328 ? 8.543 14.503 -13.545 1.00 90.19 328 TYR A C 1
ATOM 2663 O O . TYR A 1 328 ? 9.199 14.495 -14.584 1.00 90.19 328 TYR A O 1
ATOM 2671 N N . GLU A 1 329 ? 7.234 14.754 -13.577 1.00 85.00 329 GLU A N 1
ATOM 2672 C CA . GLU A 1 329 ? 6.566 15.147 -14.819 1.00 85.00 329 GLU A CA 1
ATOM 2673 C C . GLU A 1 329 ? 7.017 16.536 -15.297 1.00 85.00 329 GLU A C 1
ATOM 2675 O O . GLU A 1 329 ? 7.158 16.753 -16.502 1.00 85.00 329 GLU A O 1
ATOM 2680 N N . GLU A 1 330 ? 7.279 17.466 -14.377 1.00 81.00 330 GLU A N 1
ATOM 2681 C CA . GLU A 1 330 ? 7.886 18.757 -14.717 1.00 81.00 330 GLU A CA 1
ATOM 2682 C C . GLU A 1 330 ? 9.261 18.551 -15.370 1.00 81.00 330 GLU A C 1
ATOM 2684 O O . GLU A 1 330 ? 9.540 19.145 -16.413 1.00 81.00 330 GLU A O 1
ATOM 2689 N N . SER A 1 331 ? 10.075 17.629 -14.845 1.00 81.06 331 SER A N 1
ATOM 2690 C CA . SER A 1 331 ? 11.360 17.246 -15.447 1.00 81.06 331 SER A CA 1
ATOM 2691 C C . SER A 1 331 ? 11.203 16.619 -16.843 1.00 81.06 331 SER A C 1
ATOM 2693 O O . SER A 1 331 ? 11.954 16.972 -17.750 1.00 81.06 331 SER A O 1
ATOM 2695 N N . LEU A 1 332 ? 10.194 15.760 -17.067 1.00 82.94 332 LEU A N 1
ATOM 2696 C CA . LEU A 1 332 ? 9.895 15.185 -18.394 1.00 82.94 332 LEU A CA 1
ATOM 2697 C C . LEU A 1 332 ? 9.512 16.260 -19.425 1.00 82.94 332 LEU A C 1
ATOM 2699 O O . LEU A 1 332 ? 9.875 16.159 -20.596 1.00 82.94 332 LEU A O 1
ATOM 2703 N N . LYS A 1 333 ? 8.762 17.287 -19.006 1.00 78.62 333 LYS A N 1
ATOM 2704 C CA . LYS A 1 333 ? 8.303 18.379 -19.882 1.00 78.62 333 LYS A C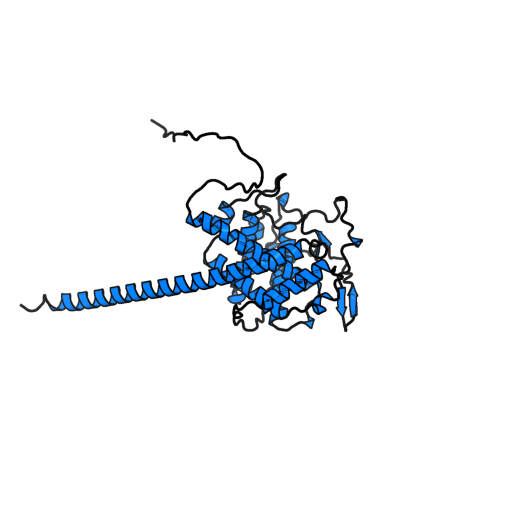A 1
ATOM 2705 C C . LYS A 1 333 ? 9.432 19.333 -20.279 1.00 78.62 333 LYS A C 1
ATOM 2707 O O . LYS A 1 333 ? 9.369 19.928 -21.351 1.00 78.62 333 LYS A O 1
ATOM 2712 N N . ASN A 1 334 ? 10.453 19.469 -19.434 1.00 67.25 334 ASN A N 1
ATOM 2713 C CA . ASN A 1 334 ? 11.487 20.494 -19.570 1.00 67.25 334 ASN A CA 1
ATOM 2714 C C . ASN A 1 334 ? 12.742 20.060 -20.361 1.00 67.25 334 ASN A C 1
ATOM 2716 O O . ASN A 1 334 ? 13.658 20.873 -20.505 1.00 67.25 334 ASN A O 1
ATOM 2720 N N . GLY A 1 335 ? 12.782 18.843 -20.928 1.00 52.88 335 GLY A N 1
ATOM 2721 C CA . GLY A 1 335 ? 13.944 18.338 -21.683 1.00 52.88 335 GLY A CA 1
ATOM 2722 C C . GLY A 1 335 ? 15.192 18.144 -20.803 1.00 52.88 335 GLY A C 1
ATOM 2723 O O . GLY A 1 335 ? 15.159 18.468 -19.617 1.00 52.88 335 GLY A O 1
ATOM 2724 N N . PRO A 1 336 ? 16.302 17.581 -21.319 1.00 45.22 336 PRO A N 1
ATOM 2725 C CA . PRO A 1 336 ? 17.324 16.996 -20.462 1.00 45.22 336 PRO A CA 1
ATOM 2726 C C . PRO A 1 336 ? 18.065 18.089 -19.690 1.00 45.22 336 PRO A C 1
ATOM 2728 O O . PRO A 1 336 ? 18.843 18.855 -20.260 1.00 45.22 336 PRO A O 1
ATOM 2731 N N . ARG A 1 337 ? 17.866 18.125 -18.373 1.00 42.69 337 ARG A N 1
ATOM 2732 C CA . ARG A 1 337 ? 18.834 18.700 -17.446 1.00 42.69 337 ARG A CA 1
ATOM 2733 C C . ARG A 1 337 ? 19.295 17.608 -16.497 1.00 42.69 337 ARG A C 1
ATOM 2735 O O . ARG A 1 337 ? 18.501 16.887 -15.906 1.00 42.69 337 ARG A O 1
ATOM 2742 N N . THR A 1 338 ? 20.611 17.474 -16.484 1.00 36.16 338 THR A N 1
ATOM 2743 C CA . THR A 1 338 ? 21.468 16.748 -15.551 1.00 36.16 338 THR A CA 1
ATOM 2744 C C . THR A 1 338 ? 20.854 16.538 -14.172 1.00 36.16 338 THR A C 1
ATOM 2746 O O . THR A 1 338 ? 20.352 17.493 -13.589 1.00 36.16 338 THR A O 1
ATOM 2749 N N . TYR A 1 339 ? 20.975 15.300 -13.683 1.00 33.88 339 TYR A N 1
ATOM 2750 C CA . TYR A 1 339 ? 20.767 14.833 -12.310 1.00 33.88 339 TYR A CA 1
ATOM 2751 C C . TYR A 1 339 ? 20.584 15.969 -11.289 1.00 33.88 339 TYR A C 1
ATOM 2753 O O . TYR A 1 339 ? 21.557 16.579 -10.848 1.00 33.88 339 TYR A O 1
ATOM 2761 N N . GLU A 1 340 ? 19.335 16.244 -10.908 1.00 31.48 340 GLU A N 1
ATOM 2762 C CA . GLU A 1 340 ? 19.048 17.022 -9.706 1.00 31.48 340 GLU A CA 1
ATOM 2763 C C . GLU A 1 340 ? 19.410 16.154 -8.499 1.00 31.48 340 GLU A C 1
ATOM 2765 O O . GLU A 1 340 ? 18.663 15.266 -8.085 1.00 31.48 340 GLU A O 1
ATOM 2770 N N . CYS A 1 341 ? 20.608 16.376 -7.963 1.00 27.70 341 CYS A N 1
ATOM 2771 C CA . CYS A 1 341 ? 20.939 15.964 -6.611 1.00 27.70 341 CYS A CA 1
ATOM 2772 C C . CYS A 1 341 ? 20.114 16.833 -5.651 1.00 27.70 341 CYS A C 1
ATOM 2774 O O . CYS A 1 341 ? 20.367 18.030 -5.524 1.00 27.70 341 CYS A O 1
ATOM 2776 N N . ASP A 1 342 ? 19.116 16.236 -5.002 1.00 31.33 342 ASP A N 1
ATOM 2777 C CA . ASP A 1 342 ? 18.293 16.877 -3.973 1.00 31.33 342 ASP A CA 1
ATOM 2778 C C . ASP A 1 342 ? 19.149 17.011 -2.692 1.00 31.33 342 ASP A C 1
ATOM 2780 O O . ASP A 1 342 ? 19.178 16.114 -1.853 1.00 31.33 342 ASP A O 1
ATOM 2784 N N . PHE A 1 343 ? 19.924 18.095 -2.572 1.00 32.47 343 PHE A N 1
ATOM 2785 C CA . PHE A 1 343 ? 20.623 18.466 -1.337 1.00 32.47 343 PHE A CA 1
ATOM 2786 C C . PHE A 1 343 ? 20.201 19.870 -0.916 1.00 32.47 343 PHE A C 1
ATOM 2788 O O . PHE A 1 343 ? 20.674 20.877 -1.442 1.00 32.47 343 PHE A O 1
ATOM 2795 N N . LYS A 1 344 ? 19.299 19.924 0.066 1.00 31.77 344 LYS A N 1
ATOM 2796 C CA . LYS A 1 344 ? 19.216 21.079 0.956 1.00 31.77 344 LYS A CA 1
ATOM 2797 C C . LYS A 1 344 ? 20.510 21.116 1.770 1.00 31.77 344 LYS A C 1
ATOM 2799 O O . LYS A 1 344 ? 20.935 20.084 2.278 1.00 31.77 344 LYS A O 1
ATOM 2804 N N . ASP A 1 345 ? 21.088 22.307 1.857 1.00 32.72 345 ASP A N 1
ATOM 2805 C CA . ASP A 1 345 ? 22.230 22.677 2.696 1.00 32.72 345 ASP A CA 1
ATOM 2806 C C . ASP A 1 345 ? 23.604 22.215 2.181 1.00 32.72 345 ASP A C 1
ATOM 2808 O O . ASP A 1 345 ? 24.126 21.212 2.635 1.00 32.72 345 ASP A O 1
ATOM 2812 N N . PHE A 1 346 ? 24.199 22.962 1.240 1.00 25.88 346 PHE A N 1
ATOM 2813 C CA . PHE A 1 346 ? 25.635 23.315 1.192 1.00 25.88 346 PHE A CA 1
ATOM 2814 C C . PHE A 1 346 ? 25.891 24.223 -0.029 1.00 25.88 346 PHE A C 1
ATOM 2816 O O . PHE A 1 346 ? 25.619 23.840 -1.168 1.00 25.88 346 PHE A O 1
ATOM 2823 N N . GLU A 1 347 ? 26.416 25.434 0.188 1.00 30.17 347 GLU A N 1
ATOM 2824 C CA . GLU A 1 347 ? 26.924 26.287 -0.897 1.00 30.17 347 GLU A CA 1
ATOM 2825 C C . GLU A 1 347 ? 28.071 25.564 -1.619 1.00 30.17 347 GLU A C 1
ATOM 2827 O O . GLU A 1 347 ? 29.079 25.221 -0.999 1.00 30.17 347 GLU A O 1
ATOM 2832 N N . CYS A 1 348 ? 27.931 25.329 -2.928 1.00 23.33 348 CYS A N 1
ATOM 2833 C CA . CYS A 1 348 ? 29.017 24.804 -3.755 1.00 23.33 348 CYS A CA 1
ATOM 2834 C C . CYS A 1 348 ? 29.711 25.926 -4.546 1.00 23.33 348 CYS A C 1
ATOM 2836 O O . CYS A 1 348 ? 29.042 26.846 -5.026 1.00 23.33 348 CYS A O 1
ATOM 2838 N N . PRO A 1 349 ? 31.046 25.856 -4.708 1.00 24.41 349 PRO A N 1
ATOM 2839 C CA . PRO A 1 349 ? 31.837 26.917 -5.306 1.00 24.41 349 PRO A CA 1
ATOM 2840 C C . PRO A 1 349 ? 31.704 26.924 -6.831 1.00 24.41 349 PRO A C 1
ATOM 2842 O O . PRO A 1 349 ? 31.635 25.878 -7.476 1.00 24.41 349 PRO A O 1
ATOM 2845 N N . ASN A 1 350 ? 31.722 28.126 -7.406 1.00 27.95 350 ASN A N 1
ATOM 2846 C CA . ASN A 1 350 ? 31.735 28.364 -8.847 1.00 27.95 350 ASN A CA 1
ATOM 2847 C C . ASN A 1 350 ? 32.845 27.564 -9.546 1.00 27.95 350 ASN A C 1
ATOM 2849 O O . ASN A 1 350 ? 34.023 27.871 -9.355 1.00 27.95 350 ASN A O 1
ATOM 2853 N N . GLN A 1 351 ? 32.482 26.636 -10.435 1.00 28.58 351 GLN A N 1
ATOM 2854 C CA . GLN A 1 351 ? 33.351 26.231 -11.539 1.00 28.58 351 GLN A CA 1
ATOM 2855 C C . GLN A 1 351 ? 32.561 26.134 -12.844 1.00 28.58 351 GLN A C 1
ATOM 2857 O O . GLN A 1 351 ? 31.548 25.449 -12.966 1.00 28.58 351 GLN A O 1
ATOM 2862 N N . THR A 1 352 ? 33.047 26.916 -13.798 1.00 28.52 352 THR A N 1
ATOM 2863 C CA . THR A 1 352 ? 32.569 27.131 -15.156 1.00 28.52 352 THR A CA 1
ATOM 2864 C C . THR A 1 352 ? 32.779 25.911 -16.046 1.00 28.52 352 THR A C 1
ATOM 2866 O O . THR A 1 352 ? 33.801 25.234 -15.983 1.00 28.52 352 THR A O 1
ATOM 2869 N N . SER A 1 353 ? 31.803 25.692 -16.921 1.00 32.16 353 SER A N 1
ATOM 2870 C CA . SER A 1 353 ? 31.833 24.807 -18.082 1.00 32.16 353 SER A CA 1
ATOM 2871 C C . SER A 1 353 ? 32.990 25.108 -19.038 1.00 32.16 353 SER A C 1
ATOM 2873 O O . SER A 1 353 ? 33.132 26.265 -19.422 1.00 32.16 353 SER A O 1
ATOM 2875 N N . GLU A 1 354 ? 33.681 24.079 -19.537 1.00 30.75 354 GLU A N 1
ATOM 2876 C CA . GLU A 1 354 ? 34.223 24.066 -20.905 1.00 30.75 354 GLU A CA 1
ATOM 2877 C C . GLU A 1 354 ? 34.488 22.627 -21.413 1.00 30.75 354 GLU A C 1
ATOM 2879 O O . GLU A 1 354 ? 35.282 21.879 -20.856 1.00 30.75 354 GLU A O 1
ATOM 2884 N N . ASN A 1 355 ? 33.743 22.274 -22.469 1.00 29.73 355 ASN A N 1
ATOM 2885 C CA . ASN A 1 355 ? 34.065 21.452 -23.648 1.00 29.73 355 ASN A CA 1
ATOM 2886 C C . ASN A 1 355 ? 34.788 20.093 -23.515 1.00 29.73 355 ASN A C 1
ATOM 2888 O O . ASN A 1 355 ? 35.989 20.020 -23.278 1.00 29.73 355 ASN A O 1
ATOM 2892 N N . VAL A 1 356 ? 34.092 19.017 -23.916 1.00 28.38 356 VAL A N 1
ATOM 2893 C CA . VAL A 1 356 ? 34.724 17.797 -24.454 1.00 28.38 356 VAL A CA 1
ATOM 2894 C C . VAL A 1 356 ? 34.163 17.517 -25.850 1.00 28.38 356 VAL A C 1
ATOM 2896 O O . VAL A 1 356 ? 32.981 17.213 -26.017 1.00 28.38 356 VAL A O 1
ATOM 2899 N N . GLU A 1 357 ? 35.033 17.657 -26.852 1.00 27.03 357 GLU A N 1
ATOM 2900 C CA . GLU A 1 357 ? 34.803 17.347 -28.264 1.00 27.03 357 GLU A CA 1
ATOM 2901 C C . GLU A 1 357 ? 34.647 15.838 -28.514 1.00 27.03 357 GLU A C 1
ATOM 2903 O O . GLU A 1 357 ? 35.356 14.997 -27.958 1.00 27.03 357 GLU A O 1
ATOM 2908 N N . ILE A 1 358 ? 33.730 15.498 -29.422 1.00 28.34 358 ILE A N 1
ATOM 2909 C CA . ILE A 1 358 ? 33.498 14.139 -29.915 1.00 28.34 358 ILE A CA 1
ATOM 2910 C C . ILE A 1 358 ? 34.554 13.811 -30.979 1.00 28.34 358 ILE A C 1
ATOM 2912 O O . ILE A 1 358 ? 34.503 14.309 -32.103 1.00 28.34 358 ILE A O 1
ATOM 2916 N N . VAL A 1 359 ? 35.480 12.915 -30.638 1.00 27.03 359 VAL A N 1
ATOM 2917 C CA . VAL A 1 359 ? 36.448 12.317 -31.568 1.00 27.03 359 VAL A CA 1
ATOM 2918 C C . VAL A 1 359 ? 35.720 11.396 -32.559 1.00 27.03 359 VAL A C 1
ATOM 2920 O O . VAL A 1 359 ? 35.191 10.352 -32.177 1.00 27.03 359 VAL A O 1
ATOM 2923 N N . LYS A 1 360 ? 35.735 11.740 -33.853 1.00 31.11 360 LYS A N 1
ATOM 2924 C CA . LYS A 1 360 ? 35.474 10.790 -34.951 1.00 31.11 360 LYS A CA 1
ATOM 2925 C C . LYS A 1 360 ? 36.805 10.215 -35.444 1.00 31.11 360 LYS A C 1
ATOM 2927 O O . LYS A 1 360 ? 37.705 10.967 -35.802 1.00 31.11 360 LYS A O 1
ATOM 2932 N N . LYS A 1 361 ? 36.920 8.883 -35.457 1.00 35.16 361 LYS A N 1
ATOM 2933 C CA . LYS A 1 361 ? 38.091 8.135 -35.947 1.00 35.16 361 LYS A CA 1
ATOM 2934 C C . LYS A 1 361 ? 38.121 8.002 -37.481 1.00 35.16 361 LYS A C 1
ATOM 2936 O O . LYS A 1 361 ? 37.142 7.521 -38.045 1.00 35.16 361 LYS A O 1
ATOM 2941 N N . ASN A 1 362 ? 39.311 8.287 -38.027 1.00 28.33 362 ASN A N 1
ATOM 2942 C CA . ASN A 1 362 ? 40.065 7.621 -39.115 1.00 28.33 362 ASN A CA 1
ATOM 2943 C C . ASN A 1 362 ? 39.541 7.677 -40.567 1.00 28.33 362 ASN A C 1
ATOM 2945 O O . ASN A 1 362 ? 38.336 7.789 -40.788 1.00 28.33 362 ASN A O 1
ATOM 2949 N N . PRO A 1 363 ? 40.448 7.666 -41.573 1.00 35.34 363 PRO A N 1
ATOM 2950 C CA . PRO A 1 363 ? 41.438 6.598 -41.839 1.00 35.34 363 PRO A CA 1
ATOM 2951 C C . PRO A 1 363 ? 42.780 6.710 -41.116 1.00 35.34 363 PRO A C 1
ATOM 2953 O O . PRO A 1 363 ? 43.360 7.815 -41.118 1.00 35.34 363 PRO A O 1
#

Secondary structure (DSSP, 8-state):
--SSSHHHHHHHHHHHHHHHHHHHHHHHHHHHHHHHHHHHHHHHHHHHHHHHHHHHHHTSTTTSEEEE---PPPS-TTT------GGGPPPPTTS--TT--GGGS--BEEEETTEEEE---TTPEEEETTTS--------HHHHHHHHHHHHHHTTSHHHHHHHHHHHHHHHHHHHHTSEEETTEEE--HHHHHHH--HHHHHHHHHHHHHHHHHHTT--GGGGTTB---HHHHHHHHHHHHHHHH--PPPP-------HHHHHHHHHHHTT---HHHHHHHHHHHHHHHHHHHHHTT-GGG--HHHHHHHHHHHHHHHHHHHHHHHHHHHHHT----------S-PPPP-------------

Mean predicted aligned error: 11.9 Å

Radius of gyration: 25.29 Å; Cα contacts (8 Å, |Δi|>4): 413; chains: 1; bounding box: 62×51×97 Å

Foldseek 3Di:
DPDPPPVVVVVVVVVVVVVVVVVVVVVVVVVVVVVVVVLLVLLLVLLVQQQVLLVLLCPDLQLQKAKAQLPDAFPDVVLFDADPFPLLDQPDPPPDDPPDDPPVNDFFFFQDVNDTDGDPPVRIDMGRCVRLDLEASVPDPSVVSLLVQLCVLQVVDPLSNLLSLLVVLLSQLRHQVAVDQDPVGGFGHLVSNVVSDDPSSLVSLSSNLLLLLLLLQLDDLVLLVRRPDDPSSSVSSVSSSVSSVPRPPDRDPDDQDPSPVSLVSSLSSLSSDNRSSSSVLSCLQSLLVVSSNCSNVVVSVPDGSSSVSSVSVNSNSSSVSNVSVVVSVVVVVPPDDDRDPPDDDDDDDDDDDDDDDDDDDDD

pLDDT: mean 77.78, std 21.82, range [23.33, 98.62]

Nearest PDB structures (foldseek):
  1m4r-assembly1_A  TM=2.642E-01  e=1.877E+00  Homo sapiens
  9c12-assembly1_A  TM=2.151E-01  e=5.927E+00  Homo sapiens
  8hw4-assembly1_A  TM=1.383E-01  e=7.901E+00  Homo sapiens

Organism: Edhazardia aedis (strain USNM 41457) (NCBI:txid1003232)

Sequence (363 aa):
MKLTTLKNHNMRRILKTSHKLFILYFLFSMDFIHADMMCTNVIESLNKKLLPILEDITQTKDFSAIKINISNKCQNKDIMQQCKTPDCKLPSVLDNDQGFEINEITSWGNKVNGTCVQDNNSNDSIVNLYIANQDFTNFKTGASNIWEQIYDIADANSKLRHLISGIHFSVAVHSAKNFKKNDNGYLSDFGIYEQKYTPNRRRNLHFLLLFLKRALKNVSMEMFDCVNLDDKTRAYIQKLLLVNKEDKIKDICMPPMDIKKEFDKMDSLLDCIECGTCKLWGKIQFYGLRTALYLIDNQLDKIKSIDLMYLIQLMNKISESINISNRYEESLKNGPRTYECDFKDFECPNQTSENVEIVKKNP

Solvent-accessible surface area (backbone atoms only — not comparable to full-atom values): 20843 Å² total; per-residue (Å²): 144,87,77,78,68,69,61,55,58,53,50,54,48,51,52,51,51,50,52,47,49,48,49,51,49,50,50,52,50,47,55,48,51,52,50,56,49,54,53,48,55,53,53,51,55,50,38,69,64,47,38,63,43,37,52,58,37,50,69,30,75,80,49,28,42,45,81,45,70,77,73,60,74,46,81,56,64,89,57,40,39,84,62,88,48,80,66,22,61,54,70,67,74,75,70,87,58,96,82,73,57,71,86,72,56,53,60,58,16,32,75,54,98,86,41,66,42,72,68,76,65,85,69,47,42,64,41,48,45,78,79,50,48,76,51,44,39,85,73,53,75,38,48,51,54,48,51,50,57,46,45,66,54,24,61,80,35,73,66,52,33,35,41,52,40,11,52,56,44,33,50,44,40,32,26,12,52,29,38,42,80,54,98,91,47,56,44,63,36,65,66,56,32,60,78,69,62,45,76,65,41,53,51,20,34,54,51,36,50,52,51,49,54,50,15,50,70,66,60,58,75,75,59,40,68,28,36,72,65,52,73,68,50,50,51,35,52,52,50,49,50,47,56,63,66,72,48,84,72,75,70,75,90,69,78,83,73,98,48,65,71,49,49,58,53,46,55,53,52,44,38,31,45,57,30,37,43,60,26,51,54,48,47,36,40,52,47,8,52,50,40,32,48,32,36,66,64,67,42,61,90,78,59,44,30,66,38,55,49,23,30,51,54,32,51,35,50,47,35,51,30,51,58,50,50,53,58,51,48,54,52,67,73,67,52,98,70,79,84,82,76,91,66,85,88,74,95,76,82,94,78,84,90,80,88,84,83,84,84,80,84,80,136

InterPro domains:
  IPR007266 Endoplasmic reticulum oxidoreductin 1 [PF04137] (115-323)
  IPR007266 Endoplasmic reticulum oxidoreductin 1 [PTHR12613] (36-337)
  IPR037192 ERO1-like superfamily [SSF110019] (41-332)